Protein AF-A0A545SW77-F1 (afdb_monomer_lite)

pLDDT: mean 82.0, std 20.54, range [29.89, 98.75]

Secondary structure (DSSP, 8-state):
-------EE--HHHHHHHHHHHHHTT--TTT-S---HHHHHHS-SSS-EEEETTTEEEE--HHHHHHHHHHHHHHH-THHHHHHHHHHHHHHHH-TT----HHHHHHHHHHHHHHHGGGS-TT-HHHHHHHHHHHHHHHHHS--B-SSSTT-BTTTT--HHHHHHHHHHHHHHHHHHHIIIII---HHHHHHHHHHHHGGGS-S-GGG----HHHHHHHHHHHS---S-S--------------------------

Radius of gyration: 29.74 Å; chains: 1; bounding box: 86×41×92 Å

Foldseek 3Di:
DDDDDWDKDADPVLVVVLVVVCVVVVHDPVPDPDPDVVSVVSTDQFGIWIQDPPPGTHGDDPVQLVVVLVVLCVVLHCLLVVLLVQVVLLCCVVCVPAPQDSSLLSLLLSVQCVVQSVVDDPVCSLVSNLSSLVCQLVSLLDWAADPRDPPDGSCPPDDPVSSVSSSVLSVLLNVLSCCLAPNDPDLVSNQVSVCVRRPPPRDPPSVVDDHDPVRVVVVVVVVPDPPDPDDDDDDDDDDDDDDDDDDDPDDDDDDD

Organism: NCBI:txid985055

Sequence (256 aa):
MHTDLALYSVPDTDFQRIVKDAQSRGVDFTAELMMEDTAYRMLSHDEMMLAHRNDGWMKSDPRKLEDWFVEAVKQYGEQVRTVSRYLKGWKDFQWPEGRLASIALMAAVVSVFEKASAEIASDRDDLALLRVAEDLPDFLANDIPNPVVEGARLDQGWSPEERSDFVAKARVLAERLKNALTQTSDRVAAFEALQNQFGGRIPDDLTLYVPDAGLETKASELAAPAALTLGMVDKVEAEQSNDLAAVNKQGGGRYG

Structure (mmCIF, N/CA/C/O backbone):
data_AF-A0A545SW77-F1
#
_entry.id   AF-A0A545SW77-F1
#
loop_
_atom_site.group_PDB
_atom_site.id
_atom_site.type_symbol
_atom_site.label_atom_id
_atom_site.label_alt_id
_atom_site.label_comp_id
_atom_site.label_asym_id
_atom_site.label_entity_id
_atom_site.label_seq_id
_atom_site.pdbx_PDB_ins_code
_atom_site.Cartn_x
_atom_site.Cartn_y
_atom_site.Cartn_z
_atom_site.occupancy
_atom_site.B_iso_or_equiv
_atom_site.auth_seq_id
_atom_site.auth_comp_id
_atom_site.auth_asym_id
_atom_site.auth_atom_id
_atom_site.pdbx_PDB_model_num
ATOM 1 N N . MET A 1 1 ? 3.744 21.987 -6.177 1.00 71.00 1 MET A N 1
ATOM 2 C CA . MET A 1 1 ? 3.693 20.963 -7.241 1.00 71.00 1 MET A CA 1
ATOM 3 C C . MET A 1 1 ? 5.119 20.716 -7.692 1.00 71.00 1 MET A C 1
ATOM 5 O O . MET A 1 1 ? 5.794 21.689 -8.001 1.00 71.00 1 MET A O 1
ATOM 9 N N . HIS A 1 2 ? 5.587 19.473 -7.644 1.00 83.50 2 HIS A N 1
ATOM 10 C CA . HIS A 1 2 ? 6.856 19.066 -8.248 1.00 83.50 2 HIS A CA 1
ATOM 11 C C . HIS A 1 2 ? 6.548 18.088 -9.387 1.00 83.50 2 HIS A C 1
ATOM 13 O O . HIS A 1 2 ? 5.472 17.488 -9.408 1.00 83.50 2 HIS A O 1
ATOM 19 N N . THR A 1 3 ? 7.464 17.957 -10.338 1.00 84.88 3 THR A N 1
ATOM 20 C CA . THR A 1 3 ? 7.359 17.003 -11.443 1.00 84.88 3 THR A CA 1
ATOM 21 C C . THR A 1 3 ? 8.684 16.273 -11.537 1.00 84.88 3 THR A C 1
ATOM 23 O O . THR A 1 3 ? 9.707 16.900 -11.811 1.00 84.88 3 THR A O 1
ATOM 26 N N . ASP A 1 4 ? 8.662 14.965 -11.298 1.00 83.44 4 ASP A N 1
ATOM 27 C CA . ASP A 1 4 ? 9.840 14.128 -11.477 1.00 83.44 4 ASP A CA 1
ATOM 28 C C . ASP A 1 4 ? 9.984 13.758 -12.952 1.00 83.44 4 ASP A C 1
ATOM 30 O O . ASP A 1 4 ? 9.092 13.151 -13.545 1.00 83.44 4 ASP A O 1
ATOM 34 N N . LEU A 1 5 ? 11.116 14.131 -13.550 1.00 85.50 5 LEU A N 1
ATOM 35 C CA . LEU A 1 5 ? 11.459 13.759 -14.918 1.00 85.50 5 LEU A CA 1
ATOM 36 C C . LEU A 1 5 ? 12.497 12.634 -14.890 1.00 85.50 5 LEU A C 1
ATOM 38 O O . LEU A 1 5 ? 13.681 12.875 -14.645 1.00 85.50 5 LEU A O 1
ATOM 42 N N . ALA A 1 6 ? 12.041 11.408 -15.137 1.00 87.06 6 ALA A N 1
ATOM 43 C CA . ALA A 1 6 ? 12.912 10.260 -15.351 1.00 87.06 6 ALA A CA 1
ATOM 44 C C . ALA A 1 6 ? 13.324 10.181 -16.829 1.00 87.06 6 ALA A C 1
ATOM 46 O O . ALA A 1 6 ? 12.484 10.308 -17.719 1.00 87.06 6 ALA A O 1
ATOM 47 N N . LEU A 1 7 ? 14.617 9.971 -17.084 1.00 89.94 7 LEU A N 1
ATOM 48 C CA . LEU A 1 7 ? 15.158 9.811 -18.433 1.00 89.94 7 LEU A CA 1
ATOM 49 C C . LEU A 1 7 ? 15.389 8.327 -18.717 1.00 89.94 7 LEU A C 1
ATOM 51 O O . LEU A 1 7 ? 16.132 7.672 -17.986 1.00 89.94 7 LEU A O 1
ATOM 55 N N . TYR A 1 8 ? 14.788 7.834 -19.797 1.00 89.19 8 TYR A N 1
ATOM 56 C CA . TYR A 1 8 ? 14.957 6.465 -20.270 1.00 89.19 8 TYR A CA 1
ATOM 57 C C . TYR A 1 8 ? 15.613 6.441 -21.649 1.00 89.19 8 TYR A C 1
ATOM 59 O O . TYR A 1 8 ? 15.364 7.325 -22.470 1.00 89.19 8 TYR A O 1
ATOM 67 N N . SER A 1 9 ? 16.423 5.418 -21.909 1.00 89.31 9 SER A N 1
ATOM 68 C CA . SER A 1 9 ? 16.826 5.042 -23.262 1.00 89.31 9 SER A CA 1
ATOM 69 C C . SER A 1 9 ? 16.087 3.781 -23.699 1.00 89.31 9 SER A C 1
ATOM 71 O O . SER A 1 9 ? 15.754 2.916 -22.884 1.00 89.31 9 SER A O 1
ATOM 73 N N . VAL A 1 10 ? 15.802 3.721 -24.998 1.00 88.00 10 VAL A N 1
ATOM 74 C CA . VAL A 1 10 ? 15.109 2.620 -25.670 1.00 88.00 10 VAL A CA 1
ATOM 75 C C . VAL A 1 10 ? 15.867 2.270 -26.954 1.00 88.00 10 VAL A C 1
ATOM 77 O O . VAL A 1 10 ? 16.573 3.133 -27.483 1.00 88.00 10 VAL A O 1
ATOM 80 N N . PRO A 1 11 ? 15.739 1.043 -27.481 1.00 87.75 11 PRO A N 1
ATOM 81 C CA . PRO A 1 11 ? 16.371 0.666 -28.741 1.00 87.75 11 PRO A CA 1
ATOM 82 C C . PRO A 1 11 ? 15.908 1.521 -29.926 1.00 87.75 11 PRO A C 1
ATOM 84 O O . PRO A 1 11 ? 14.714 1.780 -30.096 1.00 87.75 11 PRO A O 1
ATOM 87 N N . ASP A 1 12 ? 16.834 1.857 -30.826 1.00 86.19 12 ASP A N 1
ATOM 88 C CA . ASP A 1 12 ? 16.515 2.577 -32.069 1.00 86.19 12 ASP A CA 1
ATOM 89 C C . ASP A 1 12 ? 15.491 1.822 -32.930 1.00 86.19 12 ASP A C 1
ATOM 91 O O . ASP A 1 12 ? 14.649 2.431 -33.591 1.00 86.19 12 ASP A O 1
ATOM 95 N N . THR A 1 13 ? 15.526 0.488 -32.910 1.00 87.62 13 THR A N 1
ATOM 96 C CA . THR A 1 13 ? 14.568 -0.370 -33.623 1.00 87.62 13 THR A CA 1
ATOM 97 C C . THR A 1 13 ? 13.140 -0.181 -33.122 1.00 87.62 13 THR A C 1
ATOM 99 O O . THR A 1 13 ? 12.198 -0.169 -33.919 1.00 87.62 13 THR A O 1
ATOM 102 N N . ASP A 1 14 ? 12.971 0.006 -31.815 1.00 84.00 14 ASP A N 1
ATOM 103 C CA . ASP A 1 14 ? 11.670 0.259 -31.206 1.00 84.00 14 ASP A CA 1
ATOM 104 C C . ASP A 1 14 ? 11.165 1.649 -31.550 1.00 84.00 14 ASP A C 1
ATOM 106 O O . ASP A 1 14 ? 10.015 1.802 -31.966 1.00 84.00 14 ASP A O 1
ATOM 110 N N . PHE A 1 15 ? 12.050 2.642 -31.475 1.00 83.06 15 PHE A N 1
ATOM 111 C CA . PHE A 1 15 ? 11.738 3.999 -31.896 1.00 83.06 15 PHE A CA 1
ATOM 112 C C . PHE A 1 15 ? 11.290 4.045 -33.365 1.00 83.06 15 PHE A C 1
ATOM 114 O O . PHE A 1 15 ? 10.232 4.588 -33.679 1.00 83.06 15 PHE A O 1
ATOM 121 N N . GLN A 1 16 ? 12.028 3.399 -34.273 1.00 84.69 16 GLN A N 1
ATOM 122 C CA . GLN A 1 16 ? 11.669 3.318 -35.694 1.00 84.69 16 GLN A CA 1
ATOM 123 C C . GLN A 1 16 ? 10.323 2.625 -35.929 1.00 84.69 16 GLN A C 1
ATOM 125 O O . GLN A 1 16 ? 9.536 3.064 -36.772 1.00 84.69 16 GLN A O 1
ATOM 130 N N . ARG A 1 17 ? 10.038 1.546 -35.191 1.00 83.81 17 ARG A N 1
ATOM 131 C CA . ARG A 1 17 ? 8.759 0.828 -35.270 1.00 83.81 17 ARG A CA 1
ATOM 132 C C . ARG A 1 17 ? 7.595 1.729 -34.870 1.00 83.81 17 ARG A C 1
ATOM 134 O O . ARG A 1 17 ? 6.588 1.761 -35.573 1.00 83.81 17 ARG A O 1
ATOM 141 N N . ILE A 1 18 ? 7.763 2.478 -33.788 1.00 82.25 18 ILE A N 1
ATOM 142 C CA . ILE A 1 18 ? 6.778 3.435 -33.293 1.00 82.25 18 ILE A CA 1
ATOM 143 C C . ILE A 1 18 ? 6.551 4.574 -34.309 1.00 82.25 18 ILE A C 1
ATOM 145 O O . ILE A 1 18 ? 5.407 4.892 -34.631 1.00 82.25 18 ILE A O 1
ATOM 149 N N . VAL A 1 19 ? 7.621 5.141 -34.883 1.00 80.00 19 VAL A N 1
ATOM 150 C CA . VAL A 1 19 ? 7.538 6.173 -35.940 1.00 80.00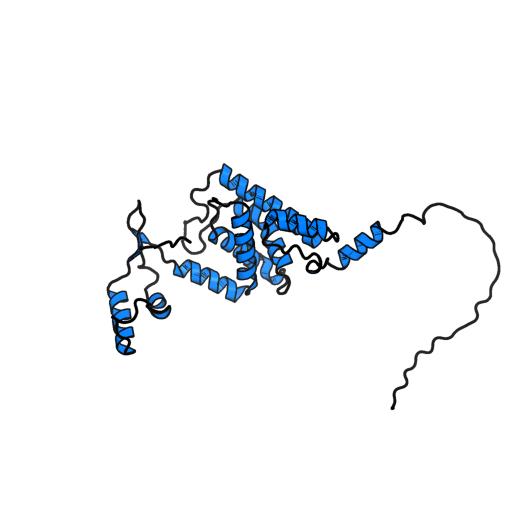 19 VAL A CA 1
ATOM 151 C C . VAL A 1 19 ? 6.753 5.656 -37.152 1.00 80.00 19 VAL A C 1
ATOM 153 O O . VAL A 1 19 ? 5.870 6.343 -37.665 1.00 80.00 19 VAL A O 1
ATOM 156 N N . LYS A 1 20 ? 7.053 4.434 -37.608 1.00 82.50 20 LYS A N 1
ATOM 157 C CA . LYS A 1 20 ? 6.396 3.818 -38.770 1.00 82.50 20 LYS A CA 1
ATOM 158 C C . LYS A 1 20 ? 4.909 3.559 -38.525 1.00 82.50 20 LYS A C 1
ATOM 160 O O . LYS A 1 20 ? 4.097 3.757 -39.428 1.00 82.50 20 LYS A O 1
ATOM 165 N N . ASP A 1 21 ? 4.553 3.117 -37.323 1.00 81.31 21 ASP A N 1
ATOM 166 C CA . ASP A 1 21 ? 3.160 2.911 -36.931 1.00 81.31 21 ASP A CA 1
ATOM 167 C C . ASP A 1 21 ? 2.372 4.231 -36.928 1.00 81.31 21 ASP A C 1
ATOM 169 O O . ASP A 1 21 ? 1.316 4.309 -37.559 1.00 81.31 21 ASP A O 1
ATOM 173 N N . ALA A 1 22 ? 2.931 5.298 -36.345 1.00 76.88 22 ALA A N 1
ATOM 174 C CA . ALA A 1 22 ? 2.324 6.632 -36.366 1.00 76.88 22 ALA A CA 1
ATOM 175 C C . ALA A 1 22 ? 2.098 7.147 -37.801 1.00 76.88 22 ALA A C 1
ATOM 177 O O . ALA A 1 22 ? 1.000 7.598 -38.138 1.00 76.88 22 ALA A O 1
ATOM 178 N N . GLN A 1 23 ? 3.095 6.985 -38.681 1.00 76.81 23 GLN A N 1
ATOM 179 C CA . GLN A 1 23 ? 2.975 7.325 -40.104 1.00 76.81 23 GLN A CA 1
ATOM 180 C C . GLN A 1 23 ? 1.851 6.542 -40.795 1.00 76.81 23 GLN A C 1
ATOM 182 O O . GLN A 1 23 ? 1.101 7.111 -41.587 1.00 76.81 23 GLN A O 1
ATOM 187 N N . SER A 1 24 ? 1.701 5.249 -40.492 1.00 81.31 24 SER A N 1
ATOM 188 C CA . SER A 1 24 ? 0.644 4.415 -41.081 1.00 81.31 24 SER A CA 1
ATOM 189 C C . SER A 1 24 ? -0.766 4.831 -40.651 1.00 81.31 24 SER A C 1
ATOM 191 O O . SER A 1 24 ? -1.712 4.677 -41.421 1.00 81.31 24 SER A O 1
ATOM 193 N N . ARG A 1 25 ? -0.896 5.417 -39.453 1.00 77.50 25 ARG A N 1
ATOM 194 C CA . ARG A 1 25 ? -2.142 5.991 -38.925 1.00 77.50 25 ARG A CA 1
ATOM 195 C C . ARG A 1 25 ? -2.414 7.415 -39.432 1.00 77.50 25 ARG A C 1
ATOM 197 O O . ARG A 1 25 ? -3.446 7.985 -39.095 1.00 77.50 25 ARG A O 1
ATOM 204 N N . GLY A 1 26 ? -1.520 7.982 -40.249 1.00 71.88 26 GLY A N 1
ATOM 205 C CA . GLY A 1 26 ? -1.641 9.347 -40.768 1.00 71.88 26 GLY A CA 1
ATOM 206 C C . GLY A 1 26 ? -1.436 10.434 -39.707 1.00 71.88 26 GLY A C 1
ATOM 207 O O . GLY A 1 26 ? -1.897 11.556 -39.901 1.00 71.88 26 GLY A O 1
ATOM 208 N N . VAL A 1 27 ? -0.770 10.107 -38.593 1.00 67.12 27 VAL A N 1
ATOM 209 C CA . VAL A 1 27 ? -0.457 11.046 -37.507 1.00 67.12 27 VAL A CA 1
ATOM 210 C C . VAL A 1 27 ? 0.847 11.776 -37.842 1.00 67.12 27 VAL A C 1
ATOM 212 O O . VAL A 1 27 ? 1.869 11.138 -38.105 1.00 67.12 27 VAL A O 1
ATOM 215 N N . ASP A 1 28 ? 0.825 13.112 -37.859 1.00 61.00 28 ASP A N 1
ATOM 216 C CA . ASP A 1 28 ? 2.021 13.927 -38.103 1.00 61.00 28 ASP A CA 1
ATOM 217 C C . ASP A 1 28 ? 2.920 13.935 -36.855 1.00 61.00 28 ASP A C 1
ATOM 219 O O . ASP A 1 28 ? 2.529 14.396 -35.783 1.00 61.00 28 ASP A O 1
ATOM 223 N N . PHE A 1 29 ? 4.150 13.438 -37.011 1.00 54.09 29 PHE A N 1
ATOM 224 C CA . PHE A 1 29 ? 5.151 13.288 -35.949 1.00 54.09 29 PHE A CA 1
ATOM 225 C C . PHE A 1 29 ? 5.551 14.622 -35.294 1.00 54.09 29 PHE A C 1
ATOM 227 O O . PHE A 1 29 ? 6.096 14.636 -34.193 1.00 54.09 29 PHE A O 1
ATOM 234 N N . THR A 1 30 ? 5.295 15.750 -35.967 1.00 54.62 30 THR A N 1
ATOM 235 C CA . THR A 1 30 ? 5.587 17.097 -35.452 1.00 54.62 30 THR A CA 1
ATOM 236 C C . THR A 1 30 ? 4.458 17.692 -34.604 1.00 54.62 30 THR A C 1
ATOM 238 O O . THR A 1 30 ? 4.694 18.668 -33.890 1.00 54.62 30 THR A O 1
ATOM 241 N N . ALA A 1 31 ? 3.256 17.106 -34.639 1.00 46.56 31 ALA A N 1
ATOM 242 C CA . ALA A 1 31 ? 2.059 17.679 -34.024 1.00 46.56 31 ALA A CA 1
ATOM 243 C C . ALA A 1 31 ? 1.748 17.173 -32.602 1.00 46.56 31 ALA A C 1
ATOM 245 O O . ALA A 1 31 ? 0.996 17.838 -31.894 1.00 46.56 31 ALA A O 1
ATOM 246 N N . GLU A 1 32 ? 2.334 16.068 -32.132 1.00 46.03 32 GLU A N 1
ATOM 247 C CA . GLU A 1 32 ? 2.015 15.532 -30.802 1.00 46.03 32 GLU A CA 1
ATOM 248 C C . GLU A 1 32 ? 3.266 15.057 -30.062 1.00 46.03 32 GLU A C 1
ATOM 250 O O . GLU A 1 32 ? 3.732 13.930 -30.188 1.00 46.03 32 GLU A O 1
ATOM 255 N N . LEU A 1 33 ? 3.745 15.911 -29.160 1.00 45.19 33 LEU A N 1
ATOM 256 C CA . LEU A 1 33 ? 4.642 15.588 -28.044 1.00 45.19 33 LEU A CA 1
ATOM 257 C C . LEU A 1 33 ? 4.037 14.545 -27.063 1.00 45.19 33 LEU A C 1
ATOM 259 O O . LEU A 1 33 ? 4.536 14.360 -25.956 1.00 45.19 33 LEU A O 1
ATOM 263 N N . MET A 1 34 ? 2.930 13.908 -27.449 1.00 49.72 34 MET A N 1
ATOM 264 C CA . MET A 1 34 ? 2.116 12.976 -26.687 1.00 49.72 34 MET A CA 1
ATOM 265 C C . MET A 1 34 ? 1.953 11.716 -27.524 1.00 49.72 34 MET A C 1
ATOM 267 O O . MET A 1 34 ? 0.910 11.443 -28.107 1.00 49.72 34 MET A O 1
ATOM 271 N N . MET A 1 35 ? 3.023 10.936 -27.594 1.00 52.06 35 MET A N 1
ATOM 272 C CA . MET A 1 35 ? 2.861 9.526 -27.887 1.00 52.06 35 MET A CA 1
ATOM 273 C C . MET A 1 35 ? 1.971 8.919 -26.805 1.00 52.06 35 MET A C 1
ATOM 275 O O . MET A 1 35 ? 2.382 8.741 -25.662 1.00 52.06 35 MET A O 1
ATOM 279 N N . GLU A 1 36 ? 0.722 8.705 -27.207 1.00 63.81 36 GLU A N 1
ATOM 280 C CA . GLU A 1 36 ? -0.356 7.989 -26.538 1.00 63.81 36 GLU A CA 1
ATOM 281 C C . GLU A 1 36 ? 0.163 6.696 -25.881 1.00 63.81 36 GLU A C 1
ATOM 283 O O . GLU A 1 36 ? 1.135 6.102 -26.362 1.00 63.81 36 GLU A O 1
ATOM 288 N N . ASP A 1 37 ? -0.507 6.231 -24.818 1.00 63.03 37 ASP A N 1
ATOM 289 C CA . ASP A 1 37 ? -0.206 4.985 -24.082 1.00 63.03 37 ASP A CA 1
ATOM 290 C C . ASP A 1 37 ? 0.159 3.819 -25.030 1.00 63.03 37 ASP A C 1
ATOM 292 O O . ASP A 1 37 ? 1.060 3.031 -24.764 1.00 63.03 37 ASP A O 1
ATOM 296 N N . THR A 1 38 ? -0.432 3.780 -26.227 1.00 68.12 38 THR A N 1
ATOM 297 C CA . THR A 1 38 ? -0.128 2.824 -27.299 1.00 68.12 38 THR A CA 1
ATOM 298 C C . THR A 1 38 ? 1.352 2.752 -27.688 1.00 68.12 38 THR A C 1
ATOM 300 O O . THR A 1 38 ? 1.905 1.658 -27.748 1.00 68.12 38 THR A O 1
ATOM 303 N N . ALA A 1 39 ? 2.021 3.879 -27.947 1.00 72.19 39 ALA A N 1
ATOM 304 C CA . ALA A 1 39 ? 3.429 3.881 -28.358 1.00 72.19 39 ALA A CA 1
ATOM 305 C C . ALA A 1 39 ? 4.347 3.440 -27.209 1.00 72.19 39 ALA A C 1
ATOM 307 O O . ALA A 1 39 ? 5.290 2.676 -27.415 1.00 72.19 39 ALA A O 1
ATOM 308 N N . TYR A 1 40 ? 4.017 3.844 -25.983 1.00 76.75 40 TYR A N 1
ATOM 309 C CA . TYR A 1 40 ? 4.703 3.395 -24.775 1.00 76.75 40 TYR A CA 1
ATOM 310 C C . TYR A 1 40 ? 4.549 1.880 -24.547 1.00 76.75 40 TYR A C 1
ATOM 312 O O . TYR A 1 40 ? 5.513 1.197 -24.195 1.00 76.75 40 TYR A O 1
ATOM 320 N N . ARG A 1 41 ? 3.374 1.312 -24.843 1.00 79.56 41 ARG A N 1
ATOM 321 C CA . ARG A 1 41 ? 3.117 -0.141 -24.797 1.00 79.56 41 ARG A CA 1
ATOM 322 C C . ARG A 1 41 ? 3.805 -0.923 -25.920 1.00 79.56 41 ARG A C 1
ATOM 324 O O . ARG A 1 41 ? 3.998 -2.127 -25.778 1.00 79.56 41 ARG A O 1
ATOM 331 N N . MET A 1 42 ? 4.209 -0.273 -27.013 1.00 77.00 42 MET A N 1
ATOM 332 C CA . MET A 1 42 ? 4.933 -0.929 -28.110 1.00 77.00 42 MET A CA 1
ATOM 333 C C . MET A 1 42 ? 6.413 -1.189 -27.797 1.00 77.00 42 MET A C 1
ATOM 335 O O . MET A 1 42 ? 6.999 -2.069 -28.431 1.00 77.00 42 MET A O 1
ATOM 339 N N . LEU A 1 43 ? 7.023 -0.466 -26.849 1.00 82.00 43 LEU A N 1
ATOM 340 C CA . LEU A 1 43 ? 8.439 -0.631 -26.482 1.00 82.00 43 LEU A CA 1
ATOM 341 C C . LEU A 1 43 ? 8.719 -2.043 -25.936 1.00 82.00 43 LEU A C 1
ATOM 343 O O . LEU A 1 43 ? 7.895 -2.613 -25.216 1.00 82.00 43 LEU A O 1
ATOM 347 N N . SER A 1 44 ? 9.884 -2.613 -26.238 1.00 80.62 44 SER A N 1
ATOM 348 C CA . SER A 1 44 ? 10.312 -3.901 -25.690 1.00 80.62 44 SER A CA 1
ATOM 349 C C . SER A 1 44 ? 10.510 -3.805 -24.167 1.00 80.62 44 SER A C 1
ATOM 351 O O . SER A 1 44 ? 10.879 -2.760 -23.632 1.00 80.62 44 SER A O 1
ATOM 353 N N . HIS A 1 45 ? 10.190 -4.874 -23.427 1.00 70.94 45 HIS A N 1
ATOM 354 C CA . HIS A 1 45 ? 10.181 -4.856 -21.950 1.00 70.94 45 HIS A CA 1
ATOM 355 C C . HIS A 1 45 ? 11.560 -5.060 -21.306 1.00 70.94 45 HIS A C 1
ATOM 357 O O . HIS A 1 45 ? 11.734 -4.864 -20.102 1.00 70.94 45 HIS A O 1
ATOM 363 N N . ASP A 1 46 ? 12.555 -5.476 -22.089 1.00 73.88 46 ASP A N 1
ATOM 364 C CA . ASP A 1 46 ? 13.852 -5.912 -21.566 1.00 73.88 46 ASP A CA 1
ATOM 365 C C . ASP A 1 46 ? 15.032 -5.039 -21.977 1.00 73.88 46 ASP A C 1
ATOM 367 O O . ASP A 1 46 ? 16.163 -5.327 -21.576 1.00 73.88 46 ASP A O 1
ATOM 371 N N . GLU A 1 47 ? 14.773 -3.956 -22.701 1.00 79.12 47 GLU A N 1
ATOM 372 C CA . GLU A 1 47 ? 15.821 -3.094 -23.253 1.00 79.12 47 GLU A CA 1
ATOM 373 C C . GLU A 1 47 ? 15.690 -1.633 -22.805 1.00 79.12 47 GLU A C 1
ATOM 375 O O . GLU A 1 47 ? 16.477 -0.789 -23.225 1.00 79.12 47 GLU A O 1
ATOM 380 N N . MET A 1 48 ? 14.733 -1.331 -21.919 1.00 86.62 48 MET A N 1
ATOM 381 C CA . MET A 1 48 ? 14.620 -0.002 -21.326 1.00 86.62 48 MET A CA 1
ATOM 382 C C . MET A 1 48 ? 15.635 0.200 -20.202 1.00 86.62 48 MET A C 1
ATOM 384 O O . MET A 1 48 ? 15.747 -0.607 -19.269 1.00 86.62 48 MET A O 1
ATOM 388 N N . MET A 1 49 ? 16.355 1.316 -20.285 1.00 88.94 49 MET A N 1
ATOM 389 C CA . MET A 1 49 ? 17.375 1.693 -19.314 1.00 88.94 49 MET A CA 1
ATOM 390 C C . MET A 1 49 ? 17.041 3.053 -18.710 1.00 88.94 49 MET A C 1
ATOM 392 O O . MET A 1 49 ? 16.853 4.027 -19.430 1.00 88.94 49 MET A O 1
ATOM 396 N N . LEU A 1 50 ? 17.009 3.132 -17.386 1.00 91.25 50 LEU A N 1
ATOM 397 C CA . LEU A 1 50 ? 16.851 4.353 -16.607 1.00 91.25 50 LEU A CA 1
ATOM 398 C C . LEU A 1 50 ? 18.210 5.022 -16.386 1.00 91.25 50 LEU A C 1
ATOM 400 O O . LEU A 1 50 ? 19.162 4.379 -15.939 1.00 91.25 50 LEU A O 1
ATOM 404 N N . ALA A 1 51 ? 18.286 6.327 -16.629 1.00 92.12 51 ALA A N 1
ATOM 405 C CA . ALA A 1 51 ? 19.437 7.129 -16.243 1.00 92.12 51 ALA A CA 1
ATOM 406 C C . ALA A 1 51 ? 19.438 7.365 -14.723 1.00 92.12 51 ALA A C 1
ATOM 408 O O . ALA A 1 51 ? 18.577 8.055 -14.172 1.00 92.12 51 ALA A O 1
ATOM 409 N N . HIS A 1 52 ? 20.438 6.818 -14.046 1.00 90.44 52 HIS A N 1
ATOM 410 C CA . HIS A 1 52 ? 20.748 7.058 -12.648 1.00 90.44 52 HIS A CA 1
ATOM 411 C C . HIS A 1 52 ? 21.776 8.186 -12.514 1.00 90.44 52 HIS A C 1
ATOM 413 O O . HIS A 1 52 ? 22.777 8.233 -13.228 1.00 90.44 52 HIS A O 1
ATOM 419 N N . ARG A 1 53 ? 21.557 9.099 -11.560 1.00 86.38 53 ARG A N 1
ATOM 420 C CA . ARG A 1 53 ? 22.411 10.291 -11.390 1.00 86.38 53 ARG A CA 1
ATOM 421 C C . ARG A 1 53 ? 23.860 9.950 -11.034 1.00 86.38 53 ARG A C 1
ATOM 423 O O . ARG A 1 53 ? 24.752 10.703 -11.405 1.00 86.38 53 ARG A O 1
ATOM 430 N N . ASN A 1 54 ? 24.069 8.835 -10.335 1.00 88.31 54 ASN A N 1
ATOM 431 C CA . ASN A 1 54 ? 25.380 8.432 -9.824 1.00 88.31 54 ASN A CA 1
ATOM 432 C C . ASN A 1 54 ? 25.926 7.166 -10.500 1.00 88.31 54 ASN A C 1
ATOM 434 O O . ASN A 1 54 ? 27.137 7.027 -10.630 1.00 88.31 54 ASN A O 1
ATOM 438 N N . ASP A 1 55 ? 25.044 6.271 -10.958 1.00 85.88 55 ASP A N 1
ATOM 439 C CA . ASP A 1 55 ? 25.414 4.909 -11.385 1.00 85.88 55 ASP A CA 1
ATOM 440 C C . ASP A 1 55 ? 25.284 4.695 -12.903 1.00 85.88 55 ASP A C 1
ATOM 442 O O . ASP A 1 55 ? 25.374 3.574 -13.397 1.00 85.88 55 ASP A O 1
ATOM 446 N N . GLY A 1 56 ? 25.079 5.770 -13.670 1.00 90.38 56 GLY A N 1
ATOM 447 C CA . GLY A 1 56 ? 24.953 5.690 -15.123 1.00 90.38 56 GLY A CA 1
ATOM 448 C C . GLY A 1 56 ? 23.617 5.085 -15.548 1.00 90.38 56 GLY A C 1
ATOM 449 O O . GLY A 1 56 ? 22.572 5.550 -15.117 1.00 90.38 56 GLY A O 1
ATOM 450 N N . TRP A 1 57 ? 23.620 4.085 -16.427 1.00 90.81 57 TRP A N 1
ATOM 451 C CA . TRP A 1 57 ? 22.390 3.486 -16.956 1.00 90.81 57 TRP A CA 1
ATOM 452 C C . TRP A 1 57 ? 22.050 2.185 -16.233 1.00 90.81 57 TRP A C 1
ATOM 454 O O . TRP A 1 57 ? 22.858 1.260 -16.195 1.00 90.81 57 TRP A O 1
ATOM 464 N N . MET A 1 58 ? 20.829 2.090 -15.713 1.00 88.44 58 MET A N 1
ATOM 465 C CA . MET A 1 58 ? 20.320 0.919 -15.002 1.00 88.44 58 MET A CA 1
ATOM 466 C C . MET A 1 58 ? 19.146 0.309 -15.754 1.00 88.44 58 MET A C 1
ATOM 468 O O . MET A 1 58 ? 18.237 1.024 -16.163 1.00 88.44 58 MET A O 1
ATOM 472 N N . LYS A 1 59 ? 19.114 -1.017 -15.895 1.00 88.19 59 LYS A N 1
ATOM 473 C CA . LYS A 1 59 ? 17.956 -1.694 -16.485 1.00 88.19 59 LYS A CA 1
ATOM 474 C C . LYS A 1 59 ? 16.743 -1.507 -15.574 1.00 88.19 59 LYS A C 1
ATOM 476 O O . LYS A 1 59 ? 16.770 -1.930 -14.421 1.00 88.19 59 LYS A O 1
ATOM 481 N N . SER A 1 60 ? 15.700 -0.857 -16.080 1.00 86.56 60 SER A N 1
ATOM 482 C CA . SER A 1 60 ? 14.484 -0.578 -15.317 1.00 86.56 60 SER A CA 1
ATOM 483 C C . SER A 1 60 ? 13.329 -0.323 -16.272 1.00 86.56 60 SER A C 1
ATOM 485 O O . SER A 1 60 ? 13.376 0.608 -17.075 1.00 86.56 60 SER A O 1
ATOM 487 N N . ASP A 1 61 ? 12.296 -1.157 -16.169 1.00 88.12 61 ASP A N 1
ATOM 488 C CA . ASP A 1 61 ? 11.048 -0.981 -16.899 1.00 88.12 61 ASP A CA 1
ATOM 489 C C . ASP A 1 61 ? 9.925 -0.624 -15.910 1.00 88.12 61 ASP A C 1
ATOM 491 O O . ASP A 1 61 ? 9.443 -1.512 -15.197 1.00 88.12 61 ASP A O 1
ATOM 495 N N . PRO A 1 62 ? 9.498 0.651 -15.839 1.00 86.50 62 PRO A N 1
ATOM 496 C CA . PRO A 1 62 ? 8.422 1.073 -14.943 1.00 86.50 62 PRO A CA 1
ATOM 497 C C . PRO A 1 62 ? 7.079 0.387 -15.235 1.00 86.50 62 PRO A C 1
ATOM 499 O O . PRO A 1 62 ? 6.278 0.232 -14.310 1.00 86.50 62 PRO A O 1
ATOM 502 N N . ARG A 1 63 ? 6.846 -0.091 -16.467 1.00 88.31 63 ARG A N 1
ATOM 503 C CA . ARG A 1 63 ? 5.609 -0.797 -16.846 1.00 88.31 63 ARG A CA 1
ATOM 504 C C . ARG A 1 63 ? 5.468 -2.114 -16.117 1.00 88.31 63 ARG A C 1
ATOM 506 O O . ARG A 1 63 ? 4.358 -2.498 -15.801 1.00 88.31 63 ARG A O 1
ATOM 513 N N . LYS A 1 64 ? 6.573 -2.780 -15.769 1.00 91.00 64 LYS A N 1
ATOM 514 C CA . LYS A 1 64 ? 6.508 -4.059 -15.048 1.00 91.00 64 LYS A CA 1
ATOM 515 C C . LYS A 1 64 ? 5.799 -3.899 -13.700 1.00 91.00 64 LYS A C 1
ATOM 517 O O . LYS A 1 64 ? 4.925 -4.696 -13.377 1.00 91.00 64 LYS A O 1
ATOM 522 N N . LEU A 1 65 ? 6.135 -2.855 -12.933 1.00 92.38 65 LEU A N 1
ATOM 523 C CA . LEU A 1 65 ? 5.458 -2.554 -11.663 1.00 92.38 65 LEU A CA 1
ATOM 524 C C . LEU A 1 65 ? 4.011 -2.098 -11.876 1.00 92.38 65 LEU A C 1
ATOM 526 O O . LEU A 1 65 ? 3.143 -2.435 -11.073 1.00 92.38 65 LEU A O 1
ATOM 530 N N . GLU A 1 66 ? 3.756 -1.331 -12.935 1.00 92.19 66 GLU A N 1
ATOM 531 C CA . GLU A 1 66 ? 2.404 -0.914 -13.301 1.00 92.19 66 GLU A CA 1
ATOM 532 C C . GLU A 1 66 ? 1.517 -2.124 -13.617 1.00 92.19 66 GLU A C 1
ATOM 534 O O . GLU A 1 66 ? 0.465 -2.286 -13.000 1.00 92.19 66 GLU A O 1
ATOM 539 N N . ASP A 1 67 ? 1.976 -3.004 -14.505 1.00 93.81 67 ASP A N 1
ATOM 540 C CA . ASP A 1 67 ? 1.281 -4.213 -14.933 1.00 93.81 67 ASP A CA 1
ATOM 541 C C . ASP A 1 67 ? 1.059 -5.157 -13.753 1.00 93.81 67 ASP A C 1
ATOM 543 O O . ASP A 1 67 ? -0.059 -5.620 -13.551 1.00 93.81 67 ASP A O 1
ATOM 547 N N . TRP A 1 68 ? 2.072 -5.369 -12.904 1.00 97.12 68 TRP A N 1
ATOM 548 C CA . TRP A 1 68 ? 1.921 -6.149 -11.671 1.00 97.12 68 TRP A CA 1
ATOM 549 C C . TRP A 1 68 ? 0.776 -5.629 -10.793 1.00 97.12 68 TRP A C 1
ATOM 551 O O . TRP A 1 68 ? -0.056 -6.409 -10.325 1.00 97.12 68 TRP A O 1
ATOM 561 N N . PHE A 1 69 ? 0.695 -4.312 -10.584 1.00 97.81 69 PHE A N 1
ATOM 562 C CA . PHE A 1 69 ? -0.355 -3.744 -9.745 1.00 97.81 69 PHE A CA 1
ATOM 563 C C . PHE A 1 69 ? -1.724 -3.768 -10.435 1.00 97.81 69 PHE A C 1
ATOM 565 O O . PHE A 1 69 ? -2.735 -4.040 -9.788 1.00 97.81 69 PHE A O 1
ATOM 572 N N . VAL A 1 70 ? -1.777 -3.510 -11.745 1.00 97.00 70 VAL A N 1
ATOM 573 C CA . VAL A 1 70 ? -3.009 -3.593 -12.541 1.00 97.00 70 VAL A CA 1
ATOM 574 C C . VAL A 1 70 ? -3.561 -5.018 -12.543 1.00 97.00 70 VAL A C 1
ATOM 576 O O . VAL A 1 70 ? -4.763 -5.191 -12.350 1.00 97.00 70 VAL A O 1
ATOM 579 N N . GLU A 1 71 ? -2.714 -6.033 -12.702 1.00 97.88 71 GLU A N 1
ATOM 580 C CA . GLU A 1 71 ? -3.127 -7.435 -12.617 1.00 97.88 71 GLU A CA 1
ATOM 581 C C . GLU A 1 71 ? -3.605 -7.799 -11.208 1.00 97.88 71 GLU A C 1
ATOM 583 O O . GLU A 1 71 ? -4.649 -8.433 -11.074 1.00 97.88 71 GLU A O 1
ATOM 588 N N . ALA A 1 72 ? -2.946 -7.313 -10.151 1.00 97.81 72 ALA A N 1
ATOM 589 C CA . ALA A 1 72 ? -3.435 -7.505 -8.784 1.00 97.81 72 ALA A CA 1
ATOM 590 C C . ALA A 1 72 ? -4.834 -6.891 -8.576 1.00 97.81 72 ALA A C 1
ATOM 592 O O . ALA A 1 72 ? -5.699 -7.513 -7.960 1.00 97.81 72 ALA A O 1
ATOM 593 N N . VAL A 1 73 ? -5.100 -5.703 -9.129 1.00 97.62 73 VAL A N 1
ATOM 594 C CA . VAL A 1 73 ? -6.437 -5.082 -9.084 1.00 97.62 73 VAL A CA 1
ATOM 595 C C . VAL A 1 73 ? -7.457 -5.892 -9.890 1.00 97.62 73 VAL A C 1
ATOM 597 O O . VAL A 1 73 ? -8.579 -6.084 -9.425 1.00 97.62 73 VAL A O 1
ATOM 600 N N . LYS A 1 74 ? -7.095 -6.405 -11.072 1.00 97.38 74 LYS A N 1
ATOM 601 C CA . LYS A 1 74 ? -7.984 -7.278 -11.862 1.00 97.38 74 LYS A CA 1
ATOM 602 C C . LYS A 1 74 ? -8.313 -8.573 -11.123 1.00 97.38 74 LYS A C 1
ATOM 604 O O . LYS A 1 74 ? -9.444 -9.044 -11.204 1.00 97.38 74 LYS A O 1
ATOM 609 N N . GLN A 1 75 ? -7.336 -9.139 -10.420 1.00 96.94 75 GLN A N 1
ATOM 610 C CA . GLN A 1 75 ? -7.469 -10.414 -9.726 1.00 96.94 75 GLN A CA 1
ATOM 611 C C . GLN A 1 75 ? -8.253 -10.293 -8.414 1.00 96.94 75 GLN A C 1
ATOM 613 O O . GLN A 1 75 ? -9.099 -11.139 -8.135 1.00 96.94 75 GLN A O 1
ATOM 618 N N . TYR A 1 76 ? -7.980 -9.260 -7.614 1.00 96.06 76 TYR A N 1
ATOM 619 C CA . TYR A 1 76 ? -8.508 -9.132 -6.250 1.00 96.06 76 TYR A CA 1
ATOM 620 C C . TYR A 1 76 ? -9.567 -8.029 -6.088 1.00 96.06 76 TYR A C 1
ATOM 622 O O . TYR A 1 76 ? -10.173 -7.910 -5.026 1.00 96.06 76 TYR A O 1
ATOM 630 N N . GLY A 1 77 ? -9.816 -7.236 -7.132 1.00 95.69 77 GLY A N 1
ATOM 631 C CA . GLY A 1 77 ? -10.828 -6.181 -7.160 1.00 95.69 77 GLY A CA 1
ATOM 632 C C . GLY A 1 77 ? -10.297 -4.773 -6.864 1.00 95.69 77 GLY A C 1
ATOM 633 O O . GLY A 1 77 ? -9.173 -4.560 -6.404 1.00 95.69 77 GLY A O 1
ATOM 634 N N . GLU A 1 78 ? -11.151 -3.773 -7.111 1.00 96.25 78 GLU A N 1
ATOM 635 C CA . GLU A 1 78 ? -10.823 -2.341 -6.960 1.00 96.25 78 GLU A CA 1
ATOM 636 C C . GLU A 1 78 ? -10.477 -1.932 -5.521 1.00 96.25 78 GLU A C 1
ATOM 638 O O . GLU A 1 78 ? -9.785 -0.934 -5.309 1.00 96.25 78 GLU A O 1
ATOM 643 N N . GLN A 1 79 ? -10.871 -2.729 -4.526 1.00 96.88 79 GLN A N 1
ATOM 644 C CA . GLN A 1 79 ? -10.540 -2.478 -3.127 1.00 96.88 79 GLN A CA 1
ATOM 645 C C . GLN A 1 79 ? -9.021 -2.435 -2.881 1.00 96.88 79 GLN A C 1
ATOM 647 O O . GLN A 1 79 ? -8.560 -1.635 -2.067 1.00 96.88 79 GLN A O 1
ATOM 652 N N . VAL A 1 80 ? -8.216 -3.172 -3.660 1.00 98.06 80 VAL A N 1
ATOM 653 C CA . VAL A 1 80 ? -6.743 -3.066 -3.636 1.00 98.06 80 VAL A CA 1
ATOM 654 C C . VAL A 1 80 ? -6.286 -1.631 -3.912 1.00 98.06 80 VAL A C 1
ATOM 656 O O . VAL A 1 80 ? -5.411 -1.099 -3.218 1.00 98.06 80 VAL A O 1
ATOM 659 N N . ARG A 1 81 ? -6.894 -0.961 -4.900 1.00 97.94 81 ARG A N 1
ATOM 660 C CA . ARG A 1 81 ? -6.588 0.435 -5.235 1.00 97.94 81 ARG A CA 1
ATOM 661 C C . ARG A 1 81 ? -7.081 1.372 -4.136 1.00 97.94 81 ARG A C 1
ATOM 663 O O . ARG A 1 81 ? -6.338 2.274 -3.744 1.00 97.94 81 ARG A O 1
ATOM 670 N N . THR A 1 82 ? -8.291 1.162 -3.625 1.00 97.81 82 THR A N 1
ATOM 671 C CA . THR A 1 82 ? -8.878 1.995 -2.565 1.00 97.81 82 THR A CA 1
ATOM 672 C C . THR A 1 82 ? -8.057 1.947 -1.275 1.00 97.81 82 THR A C 1
ATOM 674 O O . THR A 1 82 ? -7.597 2.991 -0.806 1.00 97.81 82 THR A O 1
ATOM 677 N N . VAL A 1 83 ? -7.749 0.754 -0.764 1.00 98.25 83 VAL A N 1
ATOM 678 C CA . VAL A 1 83 ? -6.939 0.579 0.452 1.00 98.25 83 VAL A CA 1
ATOM 679 C C . VAL A 1 83 ? -5.520 1.121 0.257 1.00 98.25 83 VAL A C 1
ATOM 681 O O . VAL A 1 83 ? -4.995 1.809 1.135 1.00 98.25 83 VAL A O 1
ATOM 684 N N . SER A 1 84 ? -4.918 0.927 -0.925 1.00 98.50 84 SER A N 1
ATOM 685 C CA . SER A 1 84 ? -3.618 1.536 -1.250 1.00 98.50 84 SER A CA 1
ATOM 686 C C . SER A 1 84 ? -3.650 3.066 -1.151 1.00 98.50 84 SER A C 1
ATOM 688 O O . SER A 1 84 ? -2.695 3.678 -0.669 1.00 98.50 84 SER A O 1
ATOM 690 N N . ARG A 1 85 ? -4.745 3.718 -1.573 1.00 98.19 85 ARG A N 1
ATOM 691 C CA . ARG A 1 85 ? -4.910 5.180 -1.449 1.00 98.19 85 ARG A CA 1
ATOM 692 C C . ARG A 1 85 ? -5.035 5.607 0.008 1.00 98.19 85 ARG A C 1
ATOM 694 O O . ARG A 1 85 ? -4.422 6.607 0.381 1.00 98.19 85 ARG A O 1
ATOM 701 N N . TYR A 1 86 ? -5.758 4.849 0.830 1.00 97.81 86 TYR A N 1
ATOM 702 C CA . TYR A 1 86 ? -5.865 5.126 2.263 1.00 97.81 86 TYR A CA 1
ATOM 703 C C . TYR A 1 86 ? -4.510 5.027 2.960 1.00 97.81 86 TYR A C 1
ATOM 705 O O . TYR A 1 86 ? -4.114 5.974 3.637 1.00 97.81 86 TYR A O 1
ATOM 713 N N . LEU A 1 87 ? -3.741 3.962 2.719 1.00 98.31 87 LEU A N 1
ATOM 714 C CA . LEU A 1 87 ? -2.404 3.821 3.305 1.00 98.31 87 LEU A CA 1
ATOM 715 C C . LEU A 1 87 ? -1.430 4.903 2.828 1.00 98.31 87 LEU A C 1
ATOM 717 O O . LEU A 1 87 ? -0.616 5.382 3.615 1.00 98.31 87 LEU A O 1
ATOM 721 N N . LYS A 1 88 ? -1.528 5.353 1.572 1.00 96.94 88 LYS A N 1
ATOM 722 C CA . LYS A 1 88 ? -0.761 6.518 1.099 1.00 96.94 88 LYS A CA 1
ATOM 723 C C . LYS A 1 88 ? -1.165 7.793 1.844 1.00 96.94 88 LYS A C 1
ATOM 725 O O . LYS A 1 88 ? -0.290 8.543 2.257 1.00 96.94 88 LYS A O 1
ATOM 730 N N . GLY A 1 89 ? -2.462 8.007 2.070 1.00 96.56 89 GLY A N 1
ATOM 731 C CA . GLY A 1 89 ? -2.968 9.134 2.858 1.00 96.56 89 GLY A CA 1
ATOM 732 C C . GLY A 1 89 ? -2.493 9.107 4.315 1.00 96.56 89 GLY A C 1
ATOM 733 O O . GLY A 1 89 ? -2.080 10.143 4.834 1.00 96.56 89 GLY A O 1
ATOM 734 N N . TRP A 1 90 ? -2.491 7.926 4.942 1.00 97.75 90 TRP A N 1
ATOM 735 C CA . TRP A 1 90 ? -1.894 7.701 6.261 1.00 97.75 90 TRP A CA 1
ATOM 736 C C . TRP A 1 90 ? -0.404 8.041 6.256 1.00 97.75 90 TRP A C 1
ATOM 738 O O . TRP A 1 90 ? 0.041 8.863 7.053 1.00 97.75 90 TRP A O 1
ATOM 748 N N . LYS A 1 91 ? 0.357 7.490 5.306 1.00 97.38 91 LYS A N 1
ATOM 749 C CA . LYS A 1 91 ? 1.789 7.767 5.159 1.00 97.38 91 LYS A CA 1
ATOM 750 C C . LYS A 1 91 ? 2.071 9.262 5.028 1.00 97.38 91 LYS A C 1
ATOM 752 O O . LYS A 1 91 ? 2.944 9.776 5.716 1.00 97.38 91 LYS A O 1
ATOM 757 N N . ASP A 1 92 ? 1.343 9.954 4.156 1.00 95.88 92 ASP A N 1
ATOM 758 C CA . ASP A 1 92 ? 1.526 11.389 3.915 1.00 95.88 92 ASP A CA 1
ATOM 759 C C . ASP A 1 92 ? 1.211 12.234 5.158 1.00 95.88 92 ASP A C 1
ATOM 761 O O . ASP A 1 92 ? 1.741 13.332 5.305 1.00 95.88 92 ASP A O 1
ATOM 765 N N . PHE A 1 93 ? 0.340 11.749 6.048 1.00 96.69 93 PHE A N 1
ATOM 766 C CA . PHE A 1 93 ? 0.055 12.407 7.321 1.00 96.69 93 PHE A CA 1
ATOM 767 C C . PHE A 1 93 ? 1.116 12.107 8.388 1.00 96.69 93 PHE A C 1
ATOM 769 O O . PHE A 1 93 ? 1.557 13.016 9.086 1.00 96.69 93 PHE A O 1
ATOM 776 N N . GLN A 1 94 ? 1.544 10.848 8.506 1.00 96.31 94 GLN A N 1
ATOM 777 C CA . GLN A 1 94 ? 2.517 10.425 9.516 1.00 96.31 94 GLN A CA 1
ATOM 778 C C . GLN A 1 94 ? 3.932 10.932 9.229 1.00 96.31 94 GLN A C 1
ATOM 780 O O . GLN A 1 94 ? 4.673 11.226 10.169 1.00 96.31 94 GLN A O 1
ATOM 785 N N . TRP A 1 95 ? 4.296 11.038 7.948 1.00 95.88 95 TRP A N 1
ATOM 786 C CA . TRP A 1 95 ? 5.621 11.460 7.510 1.00 95.88 95 TRP A CA 1
ATOM 787 C C . TRP A 1 95 ? 5.541 12.443 6.339 1.00 95.88 95 TRP A C 1
ATOM 789 O O . TRP A 1 95 ? 5.591 12.028 5.176 1.00 95.88 95 TRP A O 1
ATOM 799 N N . PRO A 1 96 ? 5.498 13.756 6.623 1.00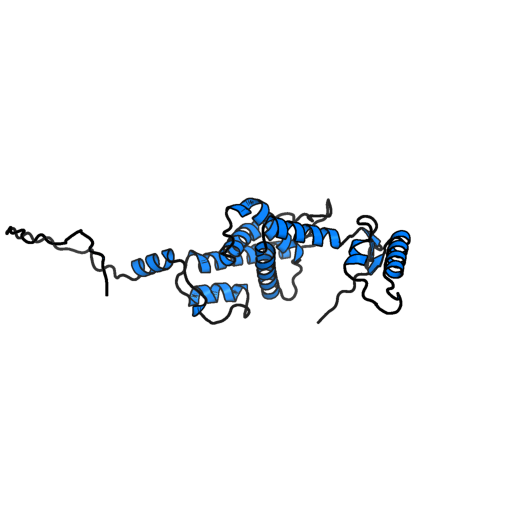 88.62 96 PRO A N 1
ATOM 800 C CA . PRO A 1 96 ? 5.613 14.782 5.589 1.00 88.62 96 PRO A CA 1
ATOM 801 C C . PRO A 1 96 ? 6.902 14.653 4.759 1.00 88.62 96 PRO A C 1
ATOM 803 O O . PRO A 1 96 ? 6.888 14.898 3.557 1.00 88.62 96 PRO A O 1
ATOM 806 N N . GLU A 1 97 ? 7.995 14.208 5.389 1.00 86.12 97 GLU A N 1
ATOM 807 C CA . GLU A 1 97 ? 9.312 14.000 4.769 1.00 86.12 97 GLU A CA 1
ATOM 808 C C . GLU A 1 97 ? 9.852 12.583 5.063 1.00 86.12 97 GLU A C 1
ATOM 810 O O . GLU A 1 97 ? 10.950 12.404 5.582 1.00 86.12 97 GLU A O 1
ATOM 815 N N . GLY A 1 98 ? 9.049 11.547 4.784 1.00 86.06 98 GLY A N 1
ATOM 816 C CA . GLY A 1 98 ? 9.415 10.141 5.027 1.00 86.06 98 GLY A CA 1
ATOM 817 C C . GLY A 1 98 ? 9.940 9.388 3.802 1.00 86.06 98 GLY A C 1
ATOM 818 O O . GLY A 1 98 ? 9.499 9.624 2.677 1.00 86.06 98 GLY A O 1
ATOM 819 N N . ARG A 1 99 ? 10.821 8.401 4.031 1.00 91.06 99 ARG A N 1
ATOM 820 C CA . ARG A 1 99 ? 11.363 7.503 2.985 1.00 91.06 99 ARG A CA 1
ATOM 821 C C . ARG A 1 99 ? 10.509 6.270 2.688 1.00 91.06 99 ARG A C 1
ATOM 823 O O . ARG A 1 99 ? 10.836 5.516 1.772 1.00 91.06 99 ARG A O 1
ATOM 830 N N . LEU A 1 100 ? 9.427 6.047 3.436 1.00 95.25 100 LEU A N 1
ATOM 831 C CA . LEU A 1 100 ? 8.508 4.943 3.172 1.00 95.25 100 LEU A CA 1
ATOM 832 C C . LEU A 1 100 ? 7.928 5.093 1.757 1.00 95.25 100 LEU A C 1
ATOM 834 O O . LEU A 1 100 ? 7.192 6.031 1.459 1.00 95.25 100 LEU A O 1
ATOM 838 N N . ALA A 1 101 ? 8.284 4.191 0.847 1.00 94.06 101 ALA A N 1
ATOM 839 C CA . ALA A 1 101 ? 7.844 4.292 -0.536 1.00 94.06 101 ALA A CA 1
ATOM 840 C C . ALA A 1 101 ? 6.376 3.859 -0.676 1.00 94.06 101 ALA A C 1
ATOM 842 O O . ALA A 1 101 ? 5.946 2.870 -0.083 1.00 94.06 101 ALA A O 1
ATOM 843 N N . SER A 1 102 ? 5.604 4.547 -1.529 1.00 96.38 102 SER A N 1
ATOM 844 C CA . SER A 1 102 ? 4.208 4.154 -1.804 1.00 96.38 102 SER A CA 1
ATOM 845 C C . SER A 1 102 ? 4.100 2.720 -2.332 1.00 96.38 102 SER A C 1
ATOM 847 O O . SER A 1 102 ? 3.153 2.017 -1.996 1.00 96.38 102 SER A O 1
ATOM 849 N N . ILE A 1 103 ? 5.077 2.282 -3.131 1.00 96.88 103 ILE A N 1
ATOM 850 C CA . ILE A 1 103 ? 5.101 0.933 -3.702 1.00 96.88 103 ILE A CA 1
ATOM 851 C C . ILE A 1 103 ? 5.271 -0.156 -2.631 1.00 96.88 103 ILE A C 1
ATOM 853 O O . ILE A 1 103 ? 4.715 -1.236 -2.785 1.00 96.88 103 ILE A O 1
ATOM 857 N N . ALA A 1 104 ? 5.951 0.132 -1.513 1.00 97.94 104 ALA A N 1
ATOM 858 C CA . ALA A 1 104 ? 6.062 -0.810 -0.397 1.00 97.94 104 ALA A CA 1
ATOM 859 C C . ALA A 1 104 ? 4.701 -1.027 0.289 1.00 97.94 104 ALA A C 1
ATOM 861 O O . ALA A 1 104 ? 4.344 -2.157 0.608 1.00 97.94 104 ALA A O 1
ATOM 862 N N . LEU A 1 105 ? 3.904 0.038 0.442 1.00 98.56 105 LEU A N 1
ATOM 863 C CA . LEU A 1 105 ? 2.534 -0.059 0.961 1.00 98.56 105 LEU A CA 1
ATOM 864 C C . LEU A 1 105 ? 1.614 -0.810 -0.004 1.00 98.56 105 LEU A C 1
ATOM 866 O O . LEU A 1 105 ? 0.823 -1.639 0.426 1.00 98.56 105 LEU A O 1
ATOM 870 N N . MET A 1 106 ? 1.742 -0.560 -1.308 1.00 98.56 106 MET A N 1
ATOM 871 C CA . MET A 1 106 ? 0.994 -1.299 -2.330 1.00 98.56 106 MET A CA 1
ATOM 872 C C . MET A 1 106 ? 1.348 -2.792 -2.310 1.00 98.56 106 MET A C 1
ATOM 874 O O . MET A 1 106 ? 0.451 -3.625 -2.376 1.00 98.56 106 MET A O 1
ATOM 878 N N . ALA A 1 107 ? 2.630 -3.141 -2.156 1.00 98.44 107 ALA A N 1
ATOM 879 C CA . ALA A 1 107 ? 3.070 -4.529 -2.007 1.00 98.44 107 ALA A CA 1
ATOM 880 C C . ALA A 1 107 ? 2.494 -5.191 -0.745 1.00 98.44 107 ALA A C 1
ATOM 882 O O . ALA A 1 107 ? 2.068 -6.342 -0.812 1.00 98.44 107 ALA A O 1
ATOM 883 N N . ALA A 1 108 ? 2.406 -4.458 0.371 1.00 98.44 108 ALA A N 1
ATOM 884 C CA . ALA A 1 108 ? 1.757 -4.948 1.586 1.00 98.44 108 ALA A CA 1
ATOM 885 C C . ALA A 1 108 ? 0.270 -5.261 1.349 1.00 98.44 108 ALA A C 1
ATOM 887 O O . ALA A 1 108 ? -0.186 -6.350 1.689 1.00 98.44 108 ALA A O 1
ATOM 888 N N . VAL A 1 109 ? -0.467 -4.346 0.703 1.00 98.62 109 VAL A N 1
ATOM 889 C CA . VAL A 1 109 ? -1.882 -4.554 0.348 1.00 98.62 109 VAL A CA 1
ATOM 890 C C . VAL A 1 109 ? -2.031 -5.801 -0.519 1.00 98.62 109 VAL A C 1
ATOM 892 O O . VAL A 1 109 ? -2.779 -6.705 -0.158 1.00 98.62 109 VAL A O 1
ATOM 895 N N . VAL A 1 110 ? -1.289 -5.891 -1.627 1.00 98.50 110 VAL A N 1
ATOM 896 C CA . VAL A 1 110 ? -1.376 -7.041 -2.541 1.00 98.50 110 VAL A CA 1
ATOM 897 C C . VAL A 1 110 ? -1.045 -8.350 -1.819 1.00 98.50 110 VAL A C 1
ATOM 899 O O . VAL A 1 110 ? -1.775 -9.321 -1.989 1.00 98.50 110 VAL A O 1
ATOM 902 N N . SER A 1 111 ? -0.028 -8.370 -0.949 1.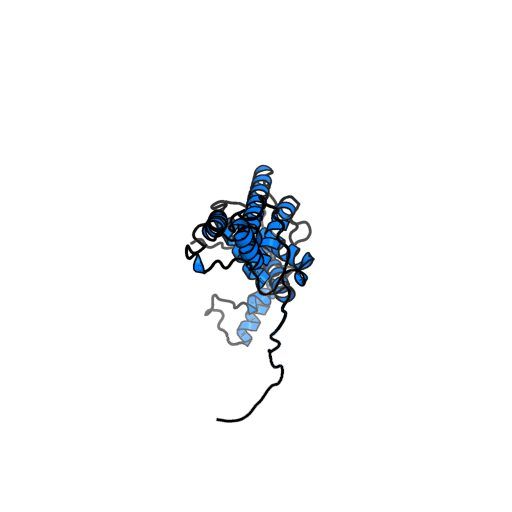00 98.00 111 SER A N 1
ATOM 903 C CA . SER A 1 111 ? 0.333 -9.567 -0.175 1.00 98.00 111 SER A CA 1
ATOM 904 C C . SER A 1 111 ? -0.794 -10.048 0.744 1.00 98.00 111 SER A C 1
ATOM 906 O O . SER A 1 111 ? -0.977 -11.253 0.916 1.00 98.00 111 SER A O 1
ATOM 908 N N . VAL A 1 112 ? -1.558 -9.132 1.342 1.00 97.81 112 VAL A N 1
ATOM 909 C CA . VAL A 1 112 ? -2.689 -9.487 2.212 1.00 97.81 112 VAL A CA 1
ATOM 910 C C . VAL A 1 112 ? -3.868 -10.011 1.392 1.00 97.81 112 VAL A C 1
ATOM 912 O O . VAL A 1 112 ? -4.443 -11.037 1.750 1.00 97.81 112 VAL A O 1
ATOM 915 N N . PHE A 1 113 ? -4.196 -9.373 0.265 1.00 97.56 113 PHE A N 1
ATOM 916 C CA . PHE A 1 113 ? -5.263 -9.850 -0.626 1.00 97.56 113 PHE A CA 1
ATOM 917 C C . PHE A 1 113 ? -4.923 -11.201 -1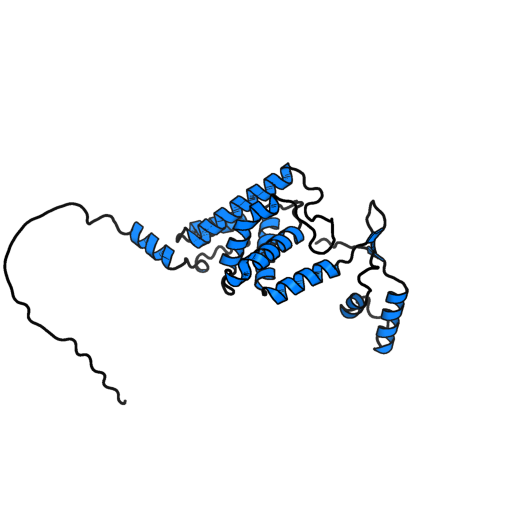.272 1.00 97.56 113 PHE A C 1
ATOM 919 O O . PHE A 1 113 ? -5.792 -12.062 -1.396 1.00 97.56 113 PHE A O 1
ATOM 926 N N . GLU A 1 114 ? -3.658 -11.445 -1.603 1.00 96.44 114 GLU A N 1
ATOM 927 C CA . GLU A 1 114 ? -3.202 -12.752 -2.081 1.00 96.44 114 GLU A CA 1
ATOM 928 C C . GLU A 1 114 ? -3.420 -13.856 -1.034 1.00 96.44 114 GLU A C 1
ATOM 930 O O . GLU A 1 114 ? -3.874 -14.949 -1.369 1.00 96.44 114 GLU A O 1
ATOM 935 N N . LYS A 1 115 ? -3.163 -13.564 0.246 1.00 95.44 115 LYS A N 1
ATOM 936 C CA . LYS A 1 115 ? -3.320 -14.531 1.344 1.00 95.44 115 LYS A CA 1
ATOM 937 C C . LYS A 1 115 ? -4.771 -14.736 1.780 1.00 95.44 115 LYS A C 1
ATOM 939 O O . LYS A 1 115 ? -5.117 -15.841 2.183 1.00 95.44 115 LYS A O 1
ATOM 944 N N . ALA A 1 116 ? -5.584 -13.679 1.759 1.00 92.56 116 ALA A N 1
ATOM 945 C CA . ALA A 1 116 ? -6.857 -13.636 2.482 1.00 92.56 116 ALA A CA 1
ATOM 946 C C . ALA A 1 116 ? -8.015 -12.996 1.694 1.00 92.56 116 ALA A C 1
ATOM 948 O O . ALA A 1 116 ? -9.014 -12.614 2.295 1.00 92.56 116 ALA A O 1
ATOM 949 N N . SER A 1 117 ? -7.935 -12.877 0.362 1.00 88.56 117 SER A N 1
ATOM 950 C CA . SER A 1 117 ? -8.999 -12.247 -0.452 1.00 88.56 117 SER A CA 1
ATOM 951 C C . SER A 1 117 ? -10.395 -12.823 -0.209 1.00 88.56 117 SER A C 1
ATOM 953 O O . SER A 1 117 ? -11.359 -12.069 -0.191 1.00 88.56 117 SER A O 1
ATOM 955 N N . ALA A 1 118 ? -10.519 -14.132 0.027 1.00 88.31 118 ALA A N 1
ATOM 956 C CA . ALA A 1 118 ? -11.807 -14.768 0.315 1.00 88.31 118 ALA A CA 1
ATOM 957 C C . ALA A 1 118 ? -12.405 -14.382 1.685 1.00 88.31 118 ALA A C 1
ATOM 959 O O . ALA A 1 118 ? -13.604 -14.551 1.898 1.00 88.31 118 ALA A O 1
ATOM 960 N N . GLU A 1 119 ? -11.583 -13.890 2.614 1.00 88.94 119 GLU A N 1
ATOM 961 C CA . GLU A 1 119 ? -11.986 -13.476 3.964 1.00 88.94 119 GLU A CA 1
ATOM 962 C C . GLU A 1 119 ? -12.296 -11.974 4.041 1.00 88.94 119 GLU A C 1
ATOM 964 O O . GLU A 1 119 ? -12.887 -11.508 5.016 1.00 88.94 119 GLU A O 1
ATOM 969 N N . ILE A 1 120 ? -11.903 -11.208 3.020 1.00 90.00 120 ILE A N 1
ATOM 970 C CA . ILE A 1 120 ? -12.115 -9.765 2.959 1.00 90.00 120 ILE A CA 1
ATOM 971 C C . ILE A 1 120 ? -13.463 -9.491 2.291 1.00 90.00 120 ILE A C 1
ATOM 973 O O . ILE A 1 120 ? -13.697 -9.838 1.134 1.00 90.00 120 ILE A O 1
ATOM 977 N N . ALA A 1 121 ? -14.359 -8.838 3.027 1.00 89.50 121 ALA A N 1
ATOM 978 C CA . ALA A 1 121 ? -15.653 -8.426 2.505 1.00 89.50 121 ALA A CA 1
ATOM 979 C C . ALA A 1 121 ? -15.488 -7.353 1.410 1.00 89.50 121 ALA A C 1
ATOM 981 O O . ALA A 1 121 ? -14.925 -6.278 1.634 1.00 89.50 121 ALA A O 1
ATOM 982 N N . SER A 1 122 ? -16.016 -7.641 0.218 1.00 88.50 122 SER A N 1
ATOM 983 C CA . SER A 1 122 ? -15.851 -6.802 -0.977 1.00 88.50 122 SER A CA 1
ATOM 984 C C . SER A 1 122 ? -16.563 -5.447 -0.908 1.00 88.50 122 SER A C 1
ATOM 986 O O . SER A 1 122 ? -16.317 -4.587 -1.747 1.00 88.50 122 SER A O 1
ATOM 988 N N . ASP A 1 123 ? -17.477 -5.267 0.043 1.00 91.00 123 ASP A N 1
ATOM 989 C CA . ASP A 1 123 ? -18.290 -4.066 0.256 1.00 91.00 123 ASP A CA 1
ATOM 990 C C . ASP A 1 123 ? -17.871 -3.258 1.500 1.00 91.00 123 ASP A C 1
ATOM 992 O O . ASP A 1 123 ? -18.509 -2.260 1.834 1.00 91.00 123 ASP A O 1
ATOM 996 N N . ARG A 1 124 ? -16.795 -3.671 2.186 1.00 92.62 124 ARG A N 1
ATOM 997 C CA . ARG A 1 124 ? -16.322 -3.077 3.447 1.00 92.62 124 ARG A CA 1
ATOM 998 C C . ARG A 1 124 ? -14.849 -2.677 3.367 1.00 92.62 124 ARG A C 1
ATOM 1000 O O . ARG A 1 124 ? -13.966 -3.351 3.899 1.00 92.62 124 ARG A O 1
ATOM 1007 N N . ASP A 1 125 ? -14.586 -1.551 2.703 1.00 95.62 125 ASP A N 1
ATOM 1008 C CA . ASP A 1 125 ? -13.231 -0.993 2.550 1.00 95.62 125 ASP A CA 1
ATOM 1009 C C . ASP A 1 125 ? -12.560 -0.664 3.896 1.00 95.62 125 ASP A C 1
ATOM 1011 O O . ASP A 1 125 ? -11.337 -0.733 4.019 1.00 95.62 125 ASP A O 1
ATOM 1015 N N . ASP A 1 126 ? -13.354 -0.332 4.913 1.00 94.19 126 ASP A N 1
ATOM 1016 C CA . ASP A 1 126 ? -12.924 -0.105 6.291 1.00 94.19 126 ASP A CA 1
ATOM 1017 C C . ASP A 1 126 ? -12.359 -1.379 6.938 1.00 94.19 126 ASP A C 1
ATOM 1019 O O . ASP A 1 126 ? -11.275 -1.349 7.527 1.00 94.19 126 ASP A O 1
ATOM 1023 N N . LEU A 1 127 ? -13.041 -2.516 6.767 1.00 94.38 127 LEU A N 1
ATOM 1024 C CA . LEU A 1 127 ? -12.577 -3.815 7.261 1.00 94.38 127 LEU A CA 1
ATOM 1025 C C . LEU A 1 127 ? -11.394 -4.346 6.450 1.00 94.38 127 LEU A C 1
ATOM 1027 O O . LEU A 1 127 ? -10.469 -4.923 7.022 1.00 94.38 127 LEU A O 1
ATOM 1031 N N . ALA A 1 128 ? -11.372 -4.106 5.139 1.00 97.12 128 ALA A N 1
ATOM 1032 C CA . ALA A 1 128 ? -10.222 -4.432 4.302 1.00 97.12 128 ALA A CA 1
ATOM 1033 C C . ALA A 1 128 ? -8.973 -3.641 4.719 1.00 97.12 128 ALA A C 1
ATOM 1035 O O . ALA A 1 128 ? -7.883 -4.204 4.845 1.00 97.12 128 ALA A O 1
ATOM 1036 N N . LEU A 1 129 ? -9.132 -2.343 4.997 1.00 97.94 129 LEU A N 1
ATOM 1037 C CA . LEU A 1 129 ? -8.067 -1.500 5.530 1.00 97.94 129 LEU A CA 1
ATOM 1038 C C . LEU A 1 129 ? -7.592 -1.996 6.900 1.00 97.94 129 LEU A C 1
ATOM 1040 O O . LEU A 1 129 ? -6.383 -2.065 7.116 1.00 97.94 129 LEU A O 1
ATOM 1044 N N . LEU A 1 130 ? -8.508 -2.370 7.802 1.00 97.19 130 LEU A N 1
ATOM 1045 C CA . LEU A 1 130 ? -8.156 -2.956 9.098 1.00 97.19 130 LEU A CA 1
ATOM 1046 C C . LEU A 1 130 ? -7.348 -4.246 8.929 1.00 97.19 130 LEU A C 1
ATOM 1048 O O . LEU A 1 130 ? -6.278 -4.363 9.520 1.00 97.19 130 LEU A O 1
ATOM 1052 N N . ARG A 1 131 ? -7.808 -5.176 8.083 1.00 97.44 131 ARG A N 1
ATOM 1053 C CA . ARG A 1 131 ? -7.110 -6.446 7.838 1.00 97.44 131 ARG A CA 1
ATOM 1054 C C . ARG A 1 131 ? -5.684 -6.215 7.344 1.00 97.44 131 ARG A C 1
ATOM 1056 O O . ARG A 1 131 ? -4.755 -6.852 7.833 1.00 97.44 131 ARG A O 1
ATOM 1063 N N . VAL A 1 132 ? -5.502 -5.284 6.405 1.00 98.38 132 VAL A N 1
ATOM 1064 C CA . VAL A 1 132 ? -4.170 -4.917 5.907 1.00 98.38 132 VAL A CA 1
ATOM 1065 C C . VAL A 1 132 ? -3.336 -4.241 6.994 1.00 98.38 132 VAL A C 1
ATOM 1067 O O . VAL A 1 132 ? -2.151 -4.538 7.121 1.00 98.38 132 VAL A O 1
ATOM 1070 N N . ALA A 1 133 ? -3.930 -3.349 7.789 1.00 98.38 133 ALA A N 1
ATOM 1071 C CA . ALA A 1 133 ? -3.233 -2.671 8.875 1.00 98.38 133 ALA A CA 1
ATOM 1072 C C . ALA A 1 133 ? -2.759 -3.641 9.965 1.00 98.38 133 ALA A C 1
ATOM 1074 O O . ALA A 1 133 ? -1.688 -3.423 10.517 1.00 98.38 133 ALA A O 1
ATOM 1075 N N . GLU A 1 134 ? -3.503 -4.713 10.253 1.00 97.94 134 GLU A N 1
ATOM 1076 C CA . GLU A 1 134 ? -3.093 -5.745 11.214 1.00 97.94 134 GLU A CA 1
ATOM 1077 C C . GLU A 1 134 ? -1.834 -6.508 10.760 1.00 97.94 134 GLU A C 1
ATOM 1079 O O . GLU A 1 134 ? -0.970 -6.782 11.592 1.00 97.94 134 GLU A O 1
ATOM 1084 N N . ASP A 1 135 ? -1.676 -6.771 9.457 1.00 98.19 135 ASP A N 1
ATOM 1085 C CA . ASP A 1 135 ? -0.505 -7.476 8.900 1.00 98.19 135 ASP A CA 1
ATOM 1086 C C . ASP A 1 135 ? 0.666 -6.526 8.560 1.00 98.19 135 ASP A C 1
ATOM 1088 O O . ASP A 1 135 ? 1.819 -6.954 8.430 1.00 98.19 135 ASP A O 1
ATOM 1092 N N . LEU A 1 136 ? 0.400 -5.223 8.423 1.00 98.56 136 LEU A N 1
ATOM 1093 C CA . LEU A 1 136 ? 1.383 -4.223 7.997 1.00 98.56 136 LEU A CA 1
ATOM 1094 C C . LEU A 1 136 ? 2.631 -4.135 8.904 1.00 98.56 136 LEU A C 1
ATOM 1096 O O . LEU A 1 136 ? 3.730 -4.043 8.354 1.00 98.56 136 LEU A O 1
ATOM 1100 N N . PRO A 1 137 ? 2.538 -4.175 10.251 1.00 98.62 137 PRO A N 1
ATOM 1101 C CA . PRO A 1 137 ? 3.714 -4.151 11.117 1.00 98.62 137 PRO A CA 1
ATOM 1102 C C . PRO A 1 137 ? 4.693 -5.280 10.825 1.00 98.62 137 PRO A C 1
ATOM 1104 O O . PRO A 1 137 ? 5.895 -5.039 10.744 1.00 98.62 137 PRO A O 1
ATOM 1107 N N . ASP A 1 138 ? 4.181 -6.496 10.646 1.00 98.44 138 ASP A N 1
ATOM 1108 C CA . ASP A 1 138 ? 5.009 -7.669 10.391 1.00 98.44 138 ASP A CA 1
ATOM 1109 C C . ASP A 1 138 ? 5.576 -7.628 8.971 1.00 98.44 138 ASP A C 1
ATOM 1111 O O . ASP A 1 138 ? 6.743 -7.961 8.763 1.00 98.44 138 ASP A O 1
ATOM 1115 N N . PHE A 1 139 ? 4.807 -7.130 7.998 1.00 98.38 139 PHE A N 1
ATOM 1116 C CA . PHE A 1 139 ? 5.310 -6.885 6.647 1.00 98.38 139 PHE A CA 1
ATOM 1117 C C . PHE A 1 139 ? 6.489 -5.896 6.648 1.00 98.38 139 PHE A C 1
ATOM 1119 O O . PHE A 1 139 ? 7.541 -6.183 6.083 1.00 98.38 139 PHE A O 1
ATOM 1126 N N . LEU A 1 140 ? 6.348 -4.757 7.336 1.00 98.31 140 LEU A N 1
ATOM 1127 C CA . LEU A 1 140 ? 7.386 -3.722 7.421 1.00 98.31 140 LEU A CA 1
ATOM 1128 C C . LEU A 1 140 ? 8.576 -4.127 8.302 1.00 98.31 140 LEU A C 1
ATOM 1130 O O . LEU A 1 140 ? 9.665 -3.581 8.137 1.00 98.31 140 LEU A O 1
ATOM 1134 N N . ALA A 1 141 ? 8.389 -5.073 9.227 1.00 98.12 141 ALA A N 1
ATOM 1135 C CA . ALA A 1 141 ? 9.452 -5.596 10.082 1.00 98.12 141 ALA A CA 1
ATOM 1136 C C . ALA A 1 141 ? 10.408 -6.539 9.340 1.00 98.12 141 ALA A C 1
ATOM 1138 O O . ALA A 1 141 ? 11.543 -6.710 9.789 1.00 98.12 141 ALA A O 1
ATOM 1139 N N . ASN A 1 142 ? 10.005 -7.063 8.178 1.00 97.56 142 ASN A N 1
ATOM 1140 C CA . ASN A 1 142 ? 10.784 -7.991 7.359 1.00 97.56 142 ASN A CA 1
ATOM 1141 C C . ASN A 1 142 ? 11.308 -7.352 6.061 1.00 97.56 142 ASN A C 1
ATOM 1143 O O . ASN A 1 142 ? 11.012 -6.199 5.735 1.00 97.56 142 ASN A O 1
ATOM 1147 N N . ASP A 1 143 ? 12.147 -8.090 5.343 1.00 97.12 143 ASP A N 1
ATOM 1148 C CA . ASP A 1 143 ? 12.643 -7.694 4.027 1.00 97.12 143 ASP A CA 1
ATOM 1149 C C . ASP A 1 143 ? 11.479 -7.546 3.040 1.00 97.12 143 ASP A C 1
ATOM 1151 O O . ASP A 1 143 ? 10.614 -8.422 2.975 1.00 97.12 143 ASP A O 1
ATOM 1155 N N . ILE A 1 144 ? 11.459 -6.458 2.262 1.00 97.62 144 ILE A N 1
ATOM 1156 C CA . ILE A 1 144 ? 10.368 -6.184 1.319 1.00 97.62 144 ILE A CA 1
ATOM 1157 C C . ILE A 1 144 ? 10.892 -6.409 -0.104 1.00 97.62 144 ILE A C 1
ATOM 1159 O O . ILE A 1 144 ? 11.493 -5.494 -0.680 1.00 97.62 144 ILE A O 1
ATOM 1163 N N . PRO A 1 145 ? 10.711 -7.606 -0.691 1.00 96.38 145 PRO A N 1
ATOM 1164 C CA . PRO A 1 145 ? 11.179 -7.877 -2.042 1.00 96.38 145 PRO A CA 1
ATOM 1165 C C . PRO A 1 145 ? 10.441 -7.002 -3.058 1.00 96.38 145 PRO A C 1
ATOM 1167 O O . PRO A 1 145 ? 9.257 -6.693 -2.909 1.00 96.38 145 PRO A O 1
ATOM 1170 N N . ASN A 1 146 ? 11.144 -6.604 -4.113 1.00 95.38 146 ASN A N 1
ATOM 1171 C CA . ASN A 1 146 ? 10.510 -5.994 -5.269 1.00 95.38 146 ASN A CA 1
ATOM 1172 C C . ASN A 1 146 ? 9.706 -7.075 -6.021 1.00 95.38 146 ASN A C 1
ATOM 1174 O O . ASN A 1 146 ? 10.275 -8.115 -6.353 1.00 95.38 146 ASN A O 1
ATOM 1178 N N . PRO A 1 147 ? 8.412 -6.852 -6.314 1.00 94.19 147 PRO A N 1
ATOM 1179 C CA . PRO A 1 147 ? 7.561 -7.883 -6.906 1.00 94.19 147 PRO A CA 1
ATOM 1180 C C . PRO A 1 147 ? 7.909 -8.227 -8.361 1.00 94.19 147 PRO A C 1
ATOM 1182 O O . PRO A 1 147 ? 7.442 -9.244 -8.862 1.00 94.19 147 PRO A O 1
ATOM 1185 N N . VAL A 1 148 ? 8.697 -7.395 -9.054 1.00 92.94 148 VAL A N 1
ATOM 1186 C CA . VAL A 1 148 ? 8.984 -7.574 -10.491 1.00 92.94 148 VAL A CA 1
ATOM 1187 C C . VAL A 1 148 ? 10.468 -7.610 -10.837 1.00 92.94 148 VAL A C 1
ATOM 1189 O O . VAL A 1 148 ? 10.829 -8.061 -11.922 1.00 92.94 148 VAL A O 1
ATOM 1192 N N . VAL A 1 149 ? 11.337 -7.133 -9.942 1.00 89.88 149 VAL A N 1
ATOM 1193 C CA . VAL A 1 149 ? 12.792 -7.154 -10.130 1.00 89.88 149 VAL A CA 1
ATOM 1194 C C . VAL A 1 149 ? 13.409 -8.110 -9.117 1.00 89.88 149 VAL A C 1
ATOM 1196 O O . VAL A 1 149 ? 13.523 -7.790 -7.935 1.00 89.88 149 VAL A O 1
ATOM 1199 N N . GLU A 1 150 ? 13.824 -9.283 -9.592 1.00 89.25 150 GLU A N 1
ATOM 1200 C CA . GLU A 1 150 ? 14.446 -10.312 -8.760 1.00 89.25 150 GLU A CA 1
ATOM 1201 C C . GLU A 1 150 ? 15.685 -9.775 -8.023 1.00 89.25 150 GLU A C 1
ATOM 1203 O O . GLU A 1 150 ? 16.518 -9.069 -8.591 1.00 89.25 150 GLU A O 1
ATOM 1208 N N . GLY A 1 151 ? 15.789 -10.088 -6.729 1.00 89.88 151 GLY A N 1
ATOM 1209 C CA . GLY A 1 151 ? 16.892 -9.655 -5.866 1.00 89.88 151 GLY A CA 1
ATOM 1210 C C . GLY A 1 151 ? 16.850 -8.182 -5.436 1.00 89.88 151 GLY A C 1
ATOM 1211 O O . GLY A 1 151 ? 17.589 -7.805 -4.526 1.00 89.88 151 GLY A O 1
ATOM 1212 N N . ALA A 1 152 ? 15.985 -7.350 -6.024 1.00 91.75 152 ALA A N 1
ATOM 1213 C CA . ALA A 1 152 ? 15.791 -5.973 -5.582 1.00 91.75 152 ALA A CA 1
ATOM 1214 C C . ALA A 1 152 ? 14.834 -5.895 -4.383 1.00 91.75 152 ALA A C 1
ATOM 1216 O O . ALA A 1 152 ? 13.987 -6.764 -4.165 1.00 91.75 152 ALA A O 1
ATOM 1217 N N . ARG A 1 153 ? 14.957 -4.816 -3.605 1.00 95.00 153 ARG A N 1
ATOM 1218 C CA . ARG A 1 153 ? 14.190 -4.583 -2.377 1.00 95.00 153 ARG A CA 1
ATOM 1219 C C . ARG A 1 153 ? 13.558 -3.200 -2.373 1.00 95.00 153 ARG A C 1
ATOM 1221 O O . ARG A 1 153 ? 14.195 -2.228 -2.769 1.00 95.00 153 ARG A O 1
ATOM 1228 N N . LEU A 1 154 ? 12.318 -3.107 -1.900 1.00 95.75 154 LEU A N 1
ATOM 1229 C CA . LEU A 1 154 ? 11.580 -1.844 -1.779 1.00 95.75 154 LEU A CA 1
ATOM 1230 C C . LEU A 1 154 ? 11.941 -1.067 -0.509 1.00 95.75 154 LEU A C 1
ATOM 1232 O O . LEU A 1 154 ? 11.668 0.126 -0.419 1.00 95.75 154 LEU A O 1
ATOM 1236 N N . ASP A 1 155 ? 12.562 -1.735 0.457 1.00 95.81 155 ASP A N 1
ATOM 1237 C CA . ASP A 1 155 ? 13.046 -1.154 1.708 1.00 95.81 155 ASP A CA 1
ATOM 1238 C C . ASP A 1 155 ? 14.555 -0.846 1.674 1.00 95.81 155 ASP A C 1
ATOM 1240 O O . ASP A 1 155 ? 15.182 -0.575 2.699 1.00 95.81 155 ASP A O 1
ATOM 1244 N N . GLN A 1 156 ? 15.165 -0.913 0.486 1.00 92.75 156 GLN A N 1
ATOM 1245 C CA . GLN A 1 156 ? 16.591 -0.672 0.320 1.00 92.75 156 GLN A CA 1
ATOM 1246 C C . GLN A 1 156 ? 16.967 0.735 0.807 1.00 92.75 156 GLN A C 1
ATOM 1248 O O . GLN A 1 156 ? 16.428 1.746 0.357 1.00 92.75 156 GLN A O 1
ATOM 1253 N N . GLY A 1 157 ? 17.948 0.795 1.709 1.00 91.69 157 GLY A N 1
ATOM 1254 C CA . GLY A 1 157 ? 18.470 2.050 2.244 1.00 91.69 157 GLY A CA 1
ATOM 1255 C C . GLY A 1 157 ? 17.693 2.621 3.429 1.00 91.69 157 GLY A C 1
ATOM 1256 O O . GLY A 1 157 ? 18.016 3.741 3.827 1.00 91.69 157 GLY A O 1
ATOM 1257 N N . TRP A 1 158 ? 16.717 1.891 3.983 1.00 95.69 158 TRP A N 1
ATOM 1258 C CA . TRP A 1 158 ? 16.146 2.212 5.293 1.00 95.69 158 TRP A CA 1
ATOM 1259 C C . TRP A 1 158 ? 17.175 1.983 6.401 1.00 95.69 158 TRP A C 1
ATOM 1261 O O . TRP A 1 158 ? 17.850 0.949 6.428 1.00 95.69 158 TRP A O 1
ATOM 1271 N N . SER A 1 159 ? 17.275 2.923 7.336 1.00 96.44 159 SER A N 1
ATOM 1272 C CA . SER A 1 159 ? 18.015 2.713 8.579 1.00 96.44 159 SER A CA 1
ATOM 1273 C C . SER A 1 159 ? 17.227 1.813 9.549 1.00 96.44 159 SER A C 1
ATOM 1275 O O . SER A 1 159 ? 16.001 1.683 9.430 1.00 96.44 159 SER A O 1
ATOM 1277 N N . PRO A 1 160 ? 17.891 1.187 10.540 1.00 96.81 160 PRO A N 1
ATOM 1278 C CA . PRO A 1 160 ? 17.200 0.459 11.606 1.00 96.81 160 PRO A CA 1
ATOM 1279 C C . PRO A 1 160 ? 16.182 1.325 12.364 1.00 96.81 160 PRO A C 1
ATOM 1281 O O . PRO A 1 160 ? 15.111 0.843 12.729 1.00 96.81 160 PRO A O 1
ATOM 1284 N N . GLU A 1 161 ? 16.492 2.604 12.573 1.00 96.88 161 GLU A N 1
ATOM 1285 C CA . GLU A 1 161 ? 15.619 3.575 13.236 1.00 96.88 161 GLU A CA 1
ATOM 1286 C C . GLU A 1 161 ? 14.389 3.895 12.382 1.00 96.88 161 GLU A C 1
ATOM 1288 O O . GLU A 1 161 ? 13.277 3.874 12.905 1.00 96.88 161 GLU A O 1
ATOM 1293 N N . GLU A 1 162 ? 14.568 4.120 11.074 1.00 97.19 162 GLU A N 1
ATOM 1294 C CA . GLU A 1 162 ? 13.457 4.332 10.133 1.00 97.19 162 GLU A CA 1
ATOM 1295 C C . GLU A 1 162 ? 12.523 3.119 10.116 1.00 97.19 162 GLU A C 1
ATOM 1297 O O . GLU A 1 162 ? 11.311 3.256 10.272 1.00 97.19 162 GLU A O 1
ATOM 1302 N N . ARG A 1 163 ? 13.087 1.910 10.009 1.00 97.81 163 ARG A N 1
ATOM 1303 C CA . ARG A 1 163 ? 12.316 0.662 10.049 1.00 97.81 163 ARG A CA 1
ATOM 1304 C C . ARG A 1 163 ? 11.545 0.516 11.362 1.00 97.81 163 ARG A C 1
ATOM 1306 O O . ARG A 1 163 ? 10.364 0.175 11.336 1.00 97.81 163 ARG A O 1
ATOM 1313 N N . SER A 1 164 ? 12.190 0.787 12.496 1.00 98.19 164 SER A N 1
ATOM 1314 C CA . SER A 1 164 ? 11.548 0.740 13.814 1.00 98.19 164 SER A CA 1
ATOM 1315 C C . SER A 1 164 ? 10.382 1.730 13.919 1.00 98.19 164 SER A C 1
ATOM 1317 O O . SER A 1 164 ? 9.299 1.354 14.368 1.00 98.19 164 SER A O 1
ATOM 1319 N N . ASP A 1 165 ? 10.560 2.963 13.437 1.00 98.25 165 ASP A N 1
ATOM 1320 C CA . ASP A 1 165 ? 9.510 3.988 13.424 1.00 98.25 165 ASP A CA 1
ATOM 1321 C C . ASP A 1 165 ? 8.329 3.599 12.516 1.00 98.25 165 ASP A C 1
ATOM 1323 O O . ASP A 1 165 ? 7.170 3.680 12.937 1.00 98.25 165 ASP A O 1
ATOM 1327 N N . PHE A 1 166 ? 8.599 3.082 11.311 1.00 98.44 166 PHE A N 1
ATOM 1328 C CA . PHE A 1 166 ? 7.563 2.598 10.391 1.00 98.44 166 PHE A CA 1
ATOM 1329 C C . PHE A 1 166 ? 6.735 1.466 11.007 1.00 98.44 166 PHE A C 1
ATOM 1331 O O . PHE A 1 166 ? 5.503 1.508 10.969 1.00 98.44 166 PHE A O 1
ATOM 1338 N N . VAL A 1 167 ? 7.396 0.486 11.630 1.00 98.69 167 VAL A N 1
ATOM 1339 C CA . VAL A 1 167 ? 6.730 -0.629 12.320 1.00 98.69 167 VAL A CA 1
ATOM 1340 C C . VAL A 1 167 ? 5.922 -0.128 13.517 1.00 98.69 167 VAL A C 1
ATOM 1342 O O . VAL A 1 167 ? 4.774 -0.540 13.693 1.00 98.69 167 VAL A O 1
ATOM 1345 N N . ALA A 1 168 ? 6.477 0.769 14.335 1.00 98.62 168 ALA A N 1
ATOM 1346 C CA . ALA A 1 168 ? 5.789 1.306 15.507 1.00 98.62 168 ALA A CA 1
ATOM 1347 C C . ALA A 1 168 ? 4.508 2.056 15.116 1.00 98.62 168 ALA A C 1
ATOM 1349 O O . ALA A 1 168 ? 3.440 1.793 15.670 1.00 98.62 168 ALA A O 1
ATOM 1350 N N . LYS A 1 169 ? 4.579 2.936 14.113 1.00 98.62 169 LYS A N 1
ATOM 1351 C CA . LYS A 1 169 ? 3.410 3.673 13.616 1.00 98.62 169 LYS A CA 1
ATOM 1352 C C . LYS A 1 169 ? 2.391 2.759 12.936 1.00 98.62 169 LYS A C 1
ATOM 1354 O O . LYS A 1 169 ? 1.195 2.979 13.109 1.00 98.62 169 LYS A O 1
ATOM 1359 N N . ALA A 1 170 ? 2.824 1.710 12.233 1.00 98.69 170 ALA A N 1
ATOM 1360 C CA . ALA A 1 170 ? 1.910 0.706 11.685 1.00 98.69 170 ALA A CA 1
ATOM 1361 C C . ALA A 1 170 ? 1.153 -0.054 12.790 1.00 98.69 170 ALA A C 1
ATOM 1363 O O . ALA A 1 170 ? -0.043 -0.298 12.650 1.00 98.69 170 ALA A O 1
ATOM 1364 N N . ARG A 1 171 ? 1.806 -0.372 13.921 1.00 98.75 171 ARG A N 1
ATOM 1365 C CA . ARG A 1 171 ? 1.130 -0.996 15.079 1.00 98.75 171 ARG A CA 1
ATOM 1366 C C . ARG A 1 171 ? 0.057 -0.079 15.655 1.00 98.75 171 ARG A C 1
ATOM 1368 O O . ARG A 1 171 ? -1.046 -0.537 15.936 1.00 98.75 171 ARG A O 1
ATOM 1375 N N . VAL A 1 172 ? 0.365 1.213 15.785 1.00 98.56 172 VAL A N 1
ATOM 1376 C CA . VAL A 1 172 ? -0.607 2.214 16.247 1.00 98.56 172 VAL A CA 1
ATOM 1377 C C . VAL A 1 172 ? -1.770 2.340 15.261 1.00 98.56 172 VAL A C 1
ATOM 1379 O O . VAL A 1 172 ? -2.916 2.389 15.697 1.00 98.56 172 VAL A O 1
ATOM 1382 N N . LEU A 1 173 ? -1.515 2.339 13.949 1.00 98.62 173 LEU A N 1
ATOM 1383 C CA . LEU A 1 173 ? -2.577 2.349 12.937 1.00 98.62 173 LEU A CA 1
ATOM 1384 C C . LEU A 1 173 ? -3.534 1.162 13.119 1.00 98.62 173 LEU A C 1
ATOM 1386 O O . LEU A 1 173 ? -4.746 1.368 13.182 1.00 98.62 173 LEU A O 1
ATOM 1390 N N . ALA A 1 174 ? -2.991 -0.053 13.234 1.00 98.38 174 ALA A N 1
ATOM 1391 C CA . ALA A 1 174 ? -3.775 -1.271 13.425 1.00 98.38 174 ALA A CA 1
ATOM 1392 C C . ALA A 1 174 ? -4.643 -1.193 14.686 1.00 98.38 174 ALA A C 1
ATOM 1394 O O . ALA A 1 174 ? -5.846 -1.444 14.634 1.00 98.38 174 ALA A O 1
ATOM 1395 N N . GLU A 1 175 ? -4.049 -0.781 15.809 1.00 97.81 175 GLU A N 1
ATOM 1396 C CA . GLU A 1 175 ? -4.756 -0.612 17.079 1.00 97.81 175 GLU A CA 1
ATOM 1397 C C . GLU A 1 175 ? -5.891 0.413 16.953 1.00 97.81 175 GLU A C 1
ATOM 1399 O O . GLU A 1 175 ? -7.022 0.146 17.352 1.00 97.81 175 GLU A O 1
ATOM 1404 N N . ARG A 1 176 ? -5.624 1.578 16.352 1.00 97.06 176 ARG A N 1
ATOM 1405 C CA . ARG A 1 176 ? -6.619 2.651 16.227 1.00 97.06 176 ARG A CA 1
ATOM 1406 C C . ARG A 1 176 ? -7.767 2.273 15.306 1.00 97.06 176 ARG A C 1
ATOM 1408 O O . ARG A 1 176 ? -8.909 2.537 15.669 1.00 97.06 176 ARG A O 1
ATOM 1415 N N . LEU A 1 177 ? -7.491 1.619 14.178 1.00 96.81 177 LEU A N 1
ATOM 1416 C CA . LEU A 1 177 ? -8.535 1.088 13.299 1.00 96.81 177 LEU A CA 1
ATOM 1417 C C . LEU A 1 177 ? -9.357 0.013 14.008 1.00 96.81 177 LEU A C 1
ATOM 1419 O O . LEU A 1 177 ? -10.582 0.049 13.956 1.00 96.81 177 LEU A O 1
ATOM 1423 N N . LYS A 1 178 ? -8.707 -0.908 14.726 1.00 95.38 178 LYS A N 1
ATOM 1424 C CA . LYS A 1 178 ? -9.399 -1.964 15.466 1.00 95.38 178 LYS A CA 1
ATOM 1425 C C . LYS A 1 178 ? -10.328 -1.377 16.518 1.00 95.38 178 LYS A C 1
ATOM 1427 O O . LYS A 1 178 ? -11.496 -1.760 16.579 1.00 95.38 178 LYS A O 1
ATOM 1432 N N . ASN A 1 179 ? -9.829 -0.426 17.303 1.00 92.00 179 ASN A N 1
ATOM 1433 C CA . ASN A 1 179 ? -10.611 0.249 18.330 1.00 92.00 179 ASN A CA 1
ATOM 1434 C C . ASN A 1 179 ? -11.803 0.980 17.700 1.00 92.00 179 ASN A C 1
ATOM 1436 O O . ASN A 1 179 ? -12.935 0.790 18.144 1.00 92.00 179 ASN A O 1
ATOM 1440 N N . ALA A 1 180 ? -11.546 1.752 16.638 1.00 92.94 180 ALA A N 1
ATOM 1441 C CA . ALA A 1 180 ? -12.544 2.561 15.951 1.00 92.94 180 ALA A CA 1
ATOM 1442 C C . ALA A 1 180 ? -13.614 1.737 15.234 1.00 92.94 180 ALA A C 1
ATOM 1444 O O . ALA A 1 180 ? -14.731 2.206 15.167 1.00 92.94 180 ALA A O 1
ATOM 1445 N N . LEU A 1 181 ? -13.299 0.556 14.696 1.00 91.44 181 LEU A N 1
ATOM 1446 C CA . LEU A 1 181 ? -14.238 -0.213 13.867 1.00 91.44 181 LEU A CA 1
ATOM 1447 C C . LEU A 1 181 ? -14.891 -1.382 14.610 1.00 91.44 181 LEU A C 1
ATOM 1449 O O . LEU A 1 181 ? -15.986 -1.800 14.255 1.00 91.44 181 LEU A O 1
ATOM 1453 N N . THR A 1 182 ? -14.222 -1.938 15.625 1.00 87.88 182 THR A N 1
ATOM 1454 C CA . THR A 1 182 ? -14.631 -3.222 16.230 1.00 87.88 182 THR A CA 1
ATOM 1455 C C . THR A 1 182 ? -14.792 -3.188 17.745 1.00 87.88 182 THR A C 1
ATOM 1457 O O . THR A 1 182 ? -15.211 -4.191 18.320 1.00 87.88 182 THR A O 1
ATOM 1460 N N . GLN A 1 183 ? -14.444 -2.085 18.419 1.00 87.75 183 GLN A N 1
ATOM 1461 C CA . GLN A 1 183 ? -14.436 -2.046 19.890 1.00 87.75 183 GLN A CA 1
ATOM 1462 C C . GLN A 1 183 ? -15.216 -0.887 20.507 1.00 87.75 183 GLN A C 1
ATOM 1464 O O . GLN A 1 183 ? -15.492 -0.941 21.704 1.00 87.75 183 GLN A O 1
ATOM 1469 N N . THR A 1 184 ? -15.595 0.135 19.736 1.00 87.31 184 THR A N 1
ATOM 1470 C CA . THR A 1 184 ? -16.341 1.283 20.257 1.00 87.31 184 THR A CA 1
ATOM 1471 C C . THR A 1 184 ? -17.607 1.569 19.456 1.00 87.31 184 THR A C 1
ATOM 1473 O O . THR A 1 184 ? -17.606 1.579 18.227 1.00 87.31 184 THR A O 1
ATOM 1476 N N . SER A 1 185 ? -18.700 1.845 20.167 1.00 88.50 185 SER A N 1
ATOM 1477 C CA . SER A 1 185 ? -19.899 2.469 19.599 1.00 88.50 185 SER A CA 1
ATOM 1478 C C . SER A 1 185 ? -19.896 3.994 19.772 1.00 88.50 185 SER A C 1
ATOM 1480 O O . SER A 1 185 ? -20.773 4.671 19.237 1.00 88.50 185 SER A O 1
ATOM 1482 N N . ASP A 1 186 ? -18.938 4.547 20.526 1.00 90.94 186 ASP A N 1
ATOM 1483 C CA . ASP A 1 186 ? -18.780 5.990 20.695 1.00 90.94 186 ASP A CA 1
ATOM 1484 C C . ASP A 1 186 ? -18.183 6.596 19.422 1.00 90.94 186 ASP A C 1
ATOM 1486 O O . ASP A 1 186 ? -17.021 6.364 19.070 1.00 90.94 186 ASP A O 1
ATOM 1490 N N . ARG A 1 187 ? -19.009 7.393 18.741 1.00 92.25 187 ARG A N 1
ATOM 1491 C CA . ARG A 1 187 ? -18.673 8.025 17.465 1.00 92.25 187 ARG A CA 1
ATOM 1492 C C . ARG A 1 187 ? -17.556 9.050 17.601 1.00 92.25 187 ARG A C 1
ATOM 1494 O O . ARG A 1 187 ? -16.753 9.173 16.683 1.00 92.25 187 ARG A O 1
ATOM 1501 N N . VAL A 1 188 ? -17.489 9.762 18.728 1.00 92.81 188 VAL A N 1
ATOM 1502 C CA . VAL A 1 188 ? -16.435 10.752 18.983 1.00 92.81 188 VAL A CA 1
ATOM 1503 C C . VAL A 1 188 ? -15.105 10.027 19.146 1.00 92.81 188 VAL A C 1
ATOM 1505 O O . VAL A 1 188 ? -14.139 10.363 18.468 1.00 92.81 188 VAL A O 1
ATOM 1508 N N . ALA A 1 189 ? -15.079 8.966 19.956 1.00 92.56 189 ALA A N 1
ATOM 1509 C CA . ALA A 1 189 ? -13.871 8.172 20.161 1.00 92.56 189 ALA A CA 1
ATOM 1510 C C . ALA A 1 189 ? -13.379 7.503 18.862 1.00 92.56 189 ALA A C 1
ATOM 1512 O O . ALA A 1 189 ? -12.176 7.494 18.588 1.00 92.56 189 ALA A O 1
ATOM 1513 N N . ALA A 1 190 ? -14.293 6.964 18.043 1.00 93.19 190 ALA A N 1
ATOM 1514 C CA . ALA A 1 190 ? -13.957 6.396 16.736 1.00 93.19 190 ALA A CA 1
ATOM 1515 C C . ALA A 1 190 ? -13.392 7.461 15.785 1.00 93.19 190 ALA A C 1
ATOM 1517 O O . ALA A 1 190 ? -12.334 7.260 15.184 1.00 93.19 190 ALA A O 1
ATOM 1518 N N . PHE A 1 191 ? -14.057 8.615 15.692 1.00 93.94 191 PHE A N 1
ATOM 1519 C CA . PHE A 1 191 ? -13.607 9.7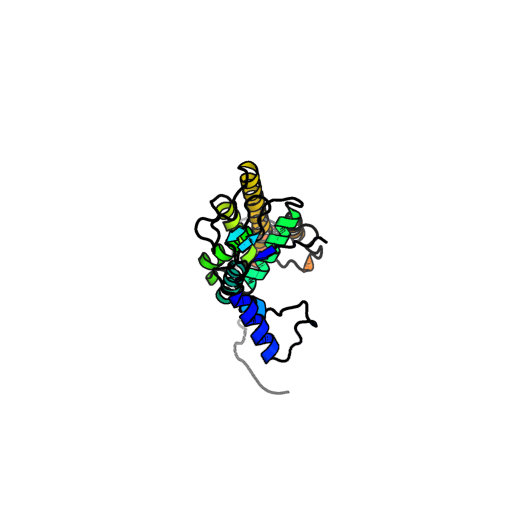39 14.877 1.00 93.94 191 PHE A CA 1
ATOM 1520 C C . PHE A 1 191 ? -12.212 10.221 15.286 1.00 93.94 191 PHE A C 1
ATOM 1522 O O . PHE A 1 191 ? -11.327 10.305 14.435 1.00 93.94 191 PHE A O 1
ATOM 1529 N N . GLU A 1 192 ? -11.974 10.465 16.576 1.00 93.69 192 GLU A N 1
ATOM 1530 C CA . GLU A 1 192 ? -10.667 10.895 17.082 1.00 93.69 192 GLU A CA 1
ATOM 1531 C C . GLU A 1 192 ? -9.578 9.853 16.792 1.00 93.69 192 GLU A C 1
ATOM 1533 O O . GLU A 1 192 ? -8.462 10.201 16.396 1.00 93.69 192 GLU A O 1
ATOM 1538 N N . ALA A 1 193 ? -9.884 8.559 16.936 1.00 93.94 193 ALA A N 1
ATOM 1539 C CA . ALA A 1 193 ? -8.945 7.488 16.616 1.00 93.94 193 ALA A CA 1
ATOM 1540 C C . ALA A 1 193 ? -8.537 7.499 15.132 1.00 93.94 193 ALA A C 1
ATOM 1542 O O . ALA A 1 193 ? -7.346 7.371 14.833 1.00 93.94 193 ALA A O 1
ATOM 1543 N N . LEU A 1 194 ? -9.489 7.703 14.215 1.00 94.94 194 LEU A N 1
ATOM 1544 C CA . LEU A 1 194 ? -9.223 7.801 12.777 1.00 94.94 194 LEU A CA 1
ATOM 1545 C C . LEU A 1 194 ? -8.503 9.109 12.417 1.00 94.94 194 LEU A C 1
ATOM 1547 O O . LEU A 1 194 ? -7.511 9.094 11.684 1.00 94.94 194 LEU A O 1
ATOM 1551 N N . GLN A 1 195 ? -8.943 10.242 12.963 1.00 94.81 195 GLN A N 1
ATOM 1552 C CA . GLN A 1 195 ? -8.354 11.552 12.684 1.00 94.81 195 GLN A CA 1
ATOM 1553 C C . GLN A 1 195 ? -6.884 11.615 13.125 1.00 94.81 195 GLN A C 1
ATOM 1555 O O . GLN A 1 195 ? -6.045 12.148 12.400 1.00 94.81 195 GLN A O 1
ATOM 1560 N N . ASN A 1 196 ? -6.532 10.976 14.243 1.00 95.00 196 ASN A N 1
ATOM 1561 C CA . ASN A 1 196 ? -5.146 10.865 14.704 1.00 95.00 196 ASN A CA 1
ATOM 1562 C C . ASN A 1 196 ? -4.243 10.029 13.777 1.00 95.00 196 ASN A C 1
ATOM 1564 O O . ASN A 1 196 ? -3.019 10.094 13.896 1.00 95.00 196 ASN A O 1
ATOM 1568 N N . GLN A 1 197 ? -4.815 9.231 12.869 1.00 96.75 197 GLN A N 1
ATOM 1569 C CA . GLN A 1 197 ? -4.056 8.428 11.907 1.00 96.75 197 GLN A CA 1
ATOM 1570 C C . GLN A 1 197 ? -4.031 9.028 10.499 1.00 96.75 197 GLN A C 1
ATOM 1572 O O . GLN A 1 197 ? -3.014 8.904 9.819 1.00 96.75 197 GLN A O 1
ATOM 1577 N N . PHE A 1 198 ? -5.102 9.695 10.067 1.00 95.81 198 PHE A N 1
ATOM 1578 C CA . PHE A 1 198 ? -5.259 10.186 8.688 1.00 95.81 198 PHE A CA 1
ATOM 1579 C C . PHE A 1 198 ? -5.285 11.721 8.566 1.00 95.81 198 PHE A C 1
ATOM 1581 O O . PHE A 1 198 ? -5.266 12.261 7.450 1.00 95.81 198 PHE A O 1
ATOM 1588 N N . GLY A 1 199 ? -5.304 12.431 9.696 1.00 93.50 199 GLY A N 1
ATOM 1589 C CA . GLY A 1 199 ? -5.406 13.883 9.779 1.00 93.50 199 GLY A CA 1
ATOM 1590 C C . GLY A 1 199 ? -6.779 14.411 9.374 1.00 93.50 199 GLY A C 1
ATOM 1591 O O . GLY A 1 199 ? -7.774 13.687 9.362 1.00 93.50 199 GLY A O 1
ATOM 1592 N N . GLY A 1 200 ? -6.824 15.678 8.954 1.00 89.88 200 GLY A N 1
ATOM 1593 C CA . GLY A 1 200 ? -8.047 16.367 8.509 1.00 89.88 200 GLY A CA 1
ATOM 1594 C C . GLY A 1 200 ? -8.672 15.845 7.205 1.00 89.88 200 GLY A C 1
ATOM 1595 O O . GLY A 1 200 ? -9.470 16.546 6.596 1.00 89.88 200 GLY A O 1
ATOM 1596 N N . ARG A 1 201 ? -8.287 14.649 6.739 1.00 88.38 201 ARG A N 1
ATOM 1597 C CA . ARG A 1 201 ? -8.942 13.950 5.620 1.00 88.38 201 ARG A CA 1
ATOM 1598 C C . ARG A 1 201 ? -10.210 13.220 6.055 1.00 88.38 201 ARG A C 1
ATOM 1600 O O . ARG A 1 201 ? -11.054 12.948 5.209 1.00 88.38 201 ARG A O 1
ATOM 1607 N N . ILE A 1 202 ? -10.317 12.882 7.341 1.00 91.00 202 ILE A N 1
ATOM 1608 C CA . ILE A 1 202 ? -11.535 12.312 7.918 1.00 91.00 202 ILE A CA 1
ATOM 1609 C C . ILE A 1 202 ? -12.515 13.465 8.167 1.00 91.00 202 ILE A C 1
ATOM 1611 O O . ILE A 1 202 ? -12.146 14.394 8.892 1.00 91.00 202 ILE A O 1
ATOM 1615 N N . PRO A 1 203 ? -13.724 13.439 7.572 1.00 90.31 203 PRO A N 1
ATOM 1616 C CA . PRO A 1 203 ? -14.741 14.452 7.829 1.00 90.31 203 PRO A CA 1
ATOM 1617 C C . PRO A 1 203 ? -15.145 14.458 9.304 1.00 90.31 203 PRO A C 1
ATOM 1619 O O . PRO A 1 203 ? -15.280 13.399 9.910 1.00 90.31 203 PRO A O 1
ATOM 1622 N N . ASP A 1 204 ? -15.390 15.642 9.855 1.00 89.06 204 ASP A N 1
ATOM 1623 C CA . ASP A 1 204 ? -15.886 15.858 11.221 1.00 89.06 204 ASP A CA 1
ATOM 1624 C C . ASP A 1 204 ? -17.387 15.552 11.389 1.00 89.06 204 ASP A C 1
ATOM 1626 O O . ASP A 1 204 ? -17.956 15.724 12.469 1.00 89.06 204 ASP A O 1
ATOM 1630 N N . ASP A 1 205 ? -18.030 15.038 10.340 1.00 91.38 205 ASP A N 1
ATOM 1631 C CA . ASP A 1 205 ? -19.413 14.584 10.364 1.00 91.38 205 ASP A CA 1
ATOM 1632 C C . ASP A 1 205 ? -19.540 13.193 11.009 1.00 91.38 205 ASP A C 1
ATOM 1634 O O . ASP A 1 205 ? -19.418 12.147 10.363 1.00 91.38 205 ASP A O 1
ATOM 1638 N N . LEU A 1 206 ? -19.858 13.186 12.306 1.00 90.25 206 LEU A N 1
ATOM 1639 C CA . LEU A 1 206 ? -20.088 11.972 13.098 1.00 90.25 206 LEU A CA 1
ATOM 1640 C C . LEU A 1 206 ? -21.295 11.139 12.626 1.00 90.25 206 LEU A C 1
ATOM 1642 O O . LEU A 1 206 ? -21.489 10.023 13.113 1.00 90.25 206 LEU A O 1
ATOM 1646 N N . THR A 1 207 ? -22.139 11.649 11.723 1.00 89.44 207 THR A N 1
ATOM 1647 C CA . THR A 1 207 ? -23.254 10.869 11.159 1.00 89.44 207 THR A CA 1
ATOM 1648 C C . THR A 1 207 ? -22.788 9.835 10.138 1.00 89.44 207 THR A C 1
ATOM 1650 O O . THR A 1 207 ? -23.491 8.850 9.920 1.00 89.44 207 THR A O 1
ATOM 1653 N N . LEU A 1 208 ? -21.585 10.009 9.579 1.00 88.00 208 LEU A N 1
ATOM 1654 C CA . LEU A 1 208 ? -20.970 9.067 8.641 1.00 88.00 208 LEU A CA 1
ATOM 1655 C C . LEU A 1 208 ? -20.448 7.799 9.327 1.00 88.00 208 LEU A C 1
ATOM 1657 O O . LEU A 1 208 ? -20.222 6.792 8.659 1.00 88.00 208 LEU A O 1
ATOM 1661 N N . TYR A 1 209 ? -20.262 7.835 10.648 1.00 86.38 209 TYR A N 1
ATOM 1662 C CA . TYR A 1 209 ? -19.873 6.668 11.425 1.00 86.38 209 TYR A CA 1
ATOM 1663 C C . TYR A 1 209 ? -21.113 5.929 11.936 1.00 86.38 209 TYR A C 1
ATOM 1665 O O . TYR A 1 209 ? -21.866 6.432 12.778 1.00 86.38 209 TYR A O 1
ATOM 1673 N N . VAL A 1 210 ? -21.299 4.711 11.431 1.00 86.75 210 VAL A N 1
ATOM 1674 C CA . VAL A 1 210 ? -22.356 3.786 11.843 1.00 86.75 210 VAL A CA 1
ATOM 1675 C C . VAL A 1 210 ? -21.677 2.581 12.499 1.00 86.75 210 VAL A C 1
ATOM 1677 O O . VAL A 1 210 ? -21.054 1.797 11.783 1.00 86.75 210 VAL A O 1
ATOM 1680 N N . PRO A 1 211 ? -21.738 2.437 13.838 1.00 83.31 211 PRO A N 1
ATOM 1681 C CA . PRO A 1 211 ? -21.164 1.280 14.511 1.00 83.31 211 PRO A CA 1
ATOM 1682 C C . PRO A 1 211 ? -21.845 -0.014 14.056 1.00 83.31 211 PRO A C 1
ATOM 1684 O O . PRO A 1 211 ? -23.048 -0.035 13.790 1.00 83.31 211 PRO A O 1
ATOM 1687 N N . ASP A 1 212 ? -21.100 -1.118 14.041 1.00 81.50 212 ASP A N 1
ATOM 1688 C CA . ASP A 1 212 ? -21.704 -2.431 13.826 1.00 81.50 212 ASP A CA 1
ATOM 1689 C C . ASP A 1 212 ? -22.755 -2.710 14.918 1.00 81.50 212 ASP A C 1
ATOM 1691 O O . ASP A 1 212 ? -22.521 -2.483 16.110 1.00 81.50 212 ASP A O 1
ATOM 1695 N N . ALA A 1 213 ? -23.908 -3.265 14.528 1.00 73.12 213 ALA A N 1
ATOM 1696 C CA . ALA A 1 213 ? -25.056 -3.461 15.422 1.00 73.12 213 ALA A CA 1
ATOM 1697 C C . ALA A 1 213 ? -24.713 -4.237 16.714 1.00 73.12 213 ALA A C 1
ATOM 1699 O O . ALA A 1 213 ? -25.278 -3.972 17.773 1.00 73.12 213 ALA A O 1
ATOM 1700 N N . GLY A 1 214 ? -23.748 -5.164 16.649 1.00 69.00 214 GLY A N 1
ATOM 1701 C CA . GLY A 1 214 ? -23.280 -5.934 17.807 1.00 69.00 214 GLY A CA 1
ATOM 1702 C C . GLY A 1 214 ? -22.487 -5.128 18.848 1.00 69.00 214 GLY A C 1
ATOM 1703 O O . GLY A 1 214 ? -22.303 -5.597 19.973 1.00 69.00 214 GLY A O 1
ATOM 1704 N N . LEU A 1 215 ? -22.002 -3.933 18.501 1.00 73.75 215 LEU A N 1
ATOM 1705 C CA . LEU A 1 215 ? -21.361 -3.000 19.434 1.00 73.75 215 LEU A CA 1
ATOM 1706 C C . LEU A 1 215 ? -22.392 -2.116 20.128 1.00 73.75 215 LEU A C 1
ATOM 1708 O O . LEU A 1 215 ? -22.274 -1.880 21.330 1.00 73.75 215 LEU A O 1
ATOM 1712 N N . GLU A 1 216 ? -23.433 -1.692 19.410 1.00 68.44 216 GLU A N 1
ATOM 1713 C CA . GLU A 1 216 ? -24.532 -0.919 19.996 1.00 68.44 216 GLU A CA 1
ATOM 1714 C C . GLU A 1 216 ? -25.308 -1.735 21.043 1.00 68.44 216 GLU A C 1
ATOM 1716 O O . GLU A 1 216 ? -25.664 -1.206 22.101 1.00 68.44 216 GLU A O 1
ATOM 1721 N N . THR A 1 217 ? -25.507 -3.040 20.811 1.00 69.31 217 THR A N 1
ATOM 1722 C CA . THR A 1 217 ? -26.144 -3.934 21.794 1.00 69.31 217 THR A CA 1
ATOM 1723 C C . THR A 1 217 ? -25.300 -4.086 23.057 1.00 69.31 217 THR A C 1
ATOM 1725 O O . THR A 1 217 ? -25.826 -3.932 24.156 1.00 69.31 217 THR A O 1
ATOM 1728 N N . LYS A 1 218 ? -23.981 -4.292 22.925 1.00 62.72 218 LYS A N 1
ATOM 1729 C CA . LYS A 1 218 ? -23.060 -4.375 24.076 1.00 62.72 218 LYS A CA 1
ATOM 1730 C C . LYS A 1 218 ? -23.014 -3.072 24.871 1.00 62.72 218 LYS A C 1
ATOM 1732 O O . LYS A 1 218 ? -23.034 -3.100 26.097 1.00 62.72 218 LYS A O 1
ATOM 1737 N N . ALA A 1 219 ? -22.969 -1.928 24.191 1.00 61.91 219 ALA A N 1
ATOM 1738 C CA . ALA A 1 219 ? -22.987 -0.627 24.853 1.00 61.91 219 ALA A CA 1
ATOM 1739 C C . ALA A 1 219 ? -24.303 -0.391 25.608 1.00 61.91 219 ALA A C 1
ATOM 1741 O O . ALA A 1 219 ? -24.282 0.101 26.733 1.00 61.91 219 ALA A O 1
ATOM 1742 N N . SER A 1 220 ? -25.434 -0.804 25.030 1.00 61.47 220 SER A N 1
ATOM 1743 C CA . SER A 1 220 ? -26.750 -0.720 25.675 1.00 61.47 220 SER A CA 1
ATOM 1744 C C . SER A 1 220 ? -26.867 -1.642 26.895 1.00 61.47 220 SER A C 1
ATOM 1746 O O . SER A 1 220 ? -27.447 -1.245 27.902 1.00 61.47 220 SER A O 1
ATOM 1748 N N . GLU A 1 221 ? -26.279 -2.841 26.846 1.00 63.09 221 GLU A N 1
ATOM 1749 C CA . GLU A 1 221 ? -26.212 -3.772 27.984 1.00 63.09 221 GLU A CA 1
ATOM 1750 C C . GLU A 1 221 ? -25.339 -3.240 29.130 1.00 63.09 221 GLU A C 1
ATOM 1752 O O . GLU A 1 221 ? -25.715 -3.383 30.291 1.00 63.09 221 GLU A O 1
ATOM 1757 N N . LEU A 1 222 ? -24.208 -2.588 28.826 1.00 64.50 222 LEU A N 1
ATOM 1758 C CA . LEU A 1 222 ? -23.378 -1.922 29.840 1.00 64.50 222 LEU A CA 1
ATOM 1759 C C . LEU A 1 222 ? -24.021 -0.639 30.394 1.00 64.50 222 LEU A C 1
ATOM 1761 O O . LEU A 1 222 ? -23.776 -0.286 31.547 1.00 64.50 222 LEU A O 1
ATOM 1765 N N . ALA A 1 223 ? -24.805 0.075 29.582 1.00 59.53 223 ALA A N 1
ATOM 1766 C CA . ALA A 1 223 ? -25.500 1.298 29.982 1.00 59.53 223 ALA A CA 1
ATOM 1767 C C . ALA A 1 223 ? -26.812 1.028 30.740 1.00 59.53 223 ALA A C 1
ATOM 1769 O O . ALA A 1 223 ? -27.325 1.926 31.414 1.00 59.53 223 ALA A O 1
ATOM 1770 N N . ALA A 1 224 ? -27.356 -0.190 30.662 1.00 43.12 224 ALA A N 1
ATOM 1771 C CA . ALA A 1 224 ? -28.455 -0.611 31.515 1.00 43.12 224 ALA A CA 1
ATOM 1772 C C . ALA A 1 224 ? -27.958 -0.665 32.976 1.00 43.12 224 ALA A C 1
ATOM 1774 O O . ALA A 1 224 ? -27.006 -1.388 33.278 1.00 43.12 224 ALA A O 1
ATOM 1775 N N . PRO A 1 225 ? -28.555 0.098 33.911 1.00 45.91 225 PRO A N 1
ATOM 1776 C CA . PRO A 1 225 ? -28.100 0.099 35.293 1.00 45.91 225 PRO A CA 1
ATOM 1777 C C . PRO A 1 225 ? -28.237 -1.305 35.892 1.00 45.91 225 PRO A C 1
ATOM 1779 O O . PRO A 1 225 ? -29.236 -1.986 35.666 1.00 45.91 225 PRO A O 1
ATOM 1782 N N . ALA A 1 226 ? -27.256 -1.702 36.709 1.00 47.53 226 ALA A N 1
ATOM 1783 C CA . ALA A 1 226 ? -27.250 -2.914 37.534 1.00 47.53 226 ALA A CA 1
ATOM 1784 C C . ALA A 1 226 ? -28.321 -2.874 38.649 1.00 47.53 226 ALA A C 1
ATOM 1786 O O . ALA A 1 226 ? -28.046 -3.093 39.826 1.00 47.53 226 ALA A O 1
ATOM 1787 N N . ALA A 1 227 ? -29.560 -2.555 38.296 1.00 45.72 227 ALA A N 1
ATOM 1788 C CA . ALA A 1 227 ? -30.716 -2.607 39.162 1.00 45.72 227 ALA A CA 1
ATOM 1789 C C . ALA A 1 227 ? -31.510 -3.862 38.804 1.00 45.72 227 ALA A C 1
ATOM 1791 O O . ALA A 1 227 ? -32.501 -3.759 38.097 1.00 45.72 227 ALA A O 1
ATOM 1792 N N . LEU A 1 228 ? -31.032 -5.036 39.240 1.00 43.56 228 LEU A N 1
ATOM 1793 C CA . LEU A 1 228 ? -31.843 -6.233 39.533 1.00 43.56 228 LEU A CA 1
ATOM 1794 C C . LEU A 1 228 ? -30.980 -7.386 40.093 1.00 43.56 228 LEU A C 1
ATOM 1796 O O . LEU A 1 228 ? -31.123 -8.538 39.699 1.00 43.56 228 LEU A O 1
ATOM 1800 N N . THR A 1 229 ? -30.100 -7.111 41.061 1.00 44.81 229 THR A N 1
ATOM 1801 C CA . THR A 1 229 ? -29.506 -8.205 41.852 1.00 44.81 229 THR A CA 1
ATOM 1802 C C . THR A 1 229 ? -29.233 -7.799 43.295 1.00 44.81 229 THR A C 1
ATOM 1804 O O . THR A 1 229 ? -28.097 -7.819 43.750 1.00 44.81 229 THR A O 1
ATOM 1807 N N . LEU A 1 230 ? -30.280 -7.446 44.049 1.00 34.12 230 LEU A N 1
ATOM 1808 C CA . LEU A 1 230 ? -30.248 -7.599 45.507 1.00 34.12 230 LEU A CA 1
ATOM 1809 C C . LEU A 1 230 ? -31.665 -7.710 46.102 1.00 34.12 230 LEU A C 1
ATOM 1811 O O . LEU A 1 230 ? -32.351 -6.713 46.268 1.00 34.12 230 LEU A O 1
ATOM 1815 N N . GLY A 1 231 ? -32.053 -8.953 46.412 1.00 36.72 231 GLY A N 1
ATOM 1816 C CA . GLY A 1 231 ? -32.908 -9.359 47.536 1.00 36.72 231 GLY A CA 1
ATOM 1817 C C . GLY A 1 231 ? -34.349 -8.844 47.619 1.00 36.72 231 GLY A C 1
ATOM 1818 O O . GLY A 1 231 ? -34.584 -7.692 47.947 1.00 36.72 231 GLY A O 1
ATOM 1819 N N . MET A 1 232 ? -35.320 -9.757 47.567 1.00 32.31 232 MET A N 1
ATOM 1820 C CA . MET A 1 232 ? -35.910 -10.316 48.794 1.00 32.31 232 MET A CA 1
ATOM 1821 C C . MET A 1 232 ? -36.929 -11.402 48.439 1.00 32.31 232 MET A C 1
ATOM 1823 O O . MET A 1 232 ? -37.855 -11.207 47.659 1.00 32.31 232 MET A O 1
ATOM 1827 N N . VAL A 1 233 ? -36.694 -12.575 49.021 1.00 39.88 233 VAL A N 1
ATOM 1828 C CA . VAL A 1 233 ? -37.657 -13.660 49.153 1.00 39.88 233 VAL A CA 1
ATOM 1829 C C . VAL A 1 233 ? -38.766 -13.155 50.066 1.00 39.88 233 VAL A C 1
ATOM 1831 O O . VAL A 1 233 ? -38.483 -12.872 51.223 1.00 39.88 233 VAL A O 1
ATOM 1834 N N . ASP A 1 234 ? -40.001 -13.106 49.583 1.00 33.47 234 ASP A N 1
ATOM 1835 C CA . ASP A 1 234 ? -41.149 -13.325 50.453 1.00 33.47 234 ASP A CA 1
ATOM 1836 C C . ASP A 1 234 ? -42.180 -14.191 49.734 1.00 33.47 234 ASP A C 1
ATOM 1838 O O . ASP A 1 234 ? -42.672 -13.890 48.647 1.00 33.47 234 ASP A O 1
ATOM 1842 N N . LYS A 1 235 ? -42.432 -15.341 50.359 1.00 38.06 235 LYS A N 1
ATOM 1843 C CA . LYS A 1 235 ? -43.488 -16.283 50.014 1.00 38.06 235 LYS A CA 1
ATOM 1844 C C . LYS A 1 235 ? -44.832 -15.645 50.342 1.00 38.06 235 LYS A C 1
ATOM 1846 O O . LYS A 1 235 ? -45.081 -15.370 51.510 1.00 38.06 235 LYS A O 1
ATOM 1851 N N . VAL A 1 236 ? -45.733 -15.581 49.367 1.00 32.53 236 VAL A N 1
ATOM 1852 C CA . VAL A 1 236 ? -47.173 -15.712 49.619 1.00 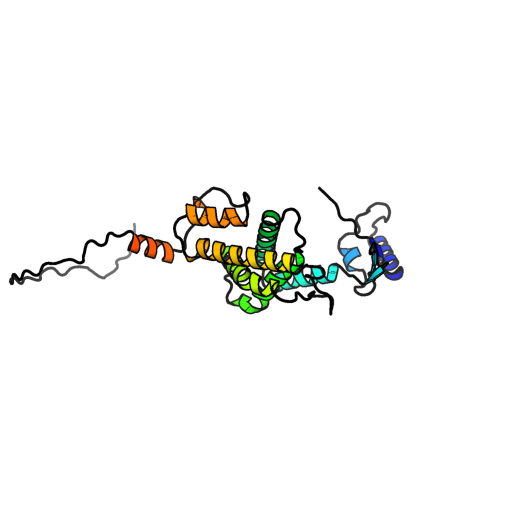32.53 236 VAL A CA 1
ATOM 1853 C C . VAL A 1 236 ? -47.759 -16.594 48.518 1.00 32.53 236 VAL A C 1
ATOM 1855 O O . VAL A 1 236 ? -47.596 -16.325 47.331 1.00 32.53 236 VAL A O 1
ATOM 1858 N N . GLU A 1 237 ? -48.351 -17.706 48.947 1.00 30.47 237 GLU A N 1
ATOM 1859 C CA . GLU A 1 237 ? -49.113 -18.657 48.140 1.00 30.47 237 GLU A CA 1
ATOM 1860 C C . GLU A 1 237 ? -50.516 -18.121 47.799 1.00 30.47 237 GLU A C 1
ATOM 1862 O O . GLU A 1 237 ? -51.056 -17.292 48.528 1.00 30.47 237 GLU A O 1
ATOM 1867 N N . ALA A 1 238 ? -51.112 -18.742 46.769 1.00 29.89 238 ALA A N 1
ATOM 1868 C CA . ALA A 1 238 ? -52.512 -18.679 46.320 1.00 29.89 238 ALA A CA 1
ATOM 1869 C C . ALA A 1 238 ? -52.875 -17.413 45.501 1.00 29.89 238 ALA A C 1
ATOM 1871 O O . ALA A 1 238 ? -52.549 -16.302 45.879 1.00 29.89 238 ALA A O 1
ATOM 1872 N N . GLU A 1 239 ? -53.504 -17.475 44.324 1.00 30.78 239 GLU A N 1
ATOM 1873 C CA . GLU A 1 239 ? -54.529 -18.401 43.841 1.00 30.78 239 GLU A CA 1
ATOM 1874 C C . GLU A 1 239 ? -54.451 -18.622 42.318 1.00 30.78 239 GLU A C 1
ATOM 1876 O O . GLU A 1 239 ? -53.990 -17.784 41.543 1.00 30.78 239 GLU A O 1
ATOM 1881 N N . GLN A 1 240 ? -54.946 -19.787 41.903 1.00 32.75 240 GLN A N 1
ATOM 1882 C CA . GLN A 1 240 ? -55.251 -20.152 40.525 1.00 32.75 240 GLN A CA 1
ATOM 1883 C C . GLN A 1 240 ? -56.370 -19.268 39.954 1.00 32.75 240 GLN A C 1
ATOM 1885 O O . GLN A 1 240 ? -57.435 -19.178 40.552 1.00 32.75 240 GLN A O 1
ATOM 1890 N N . SER A 1 241 ? -56.199 -18.758 38.735 1.00 32.66 241 SER A N 1
ATOM 1891 C CA . SER A 1 241 ? -57.199 -18.917 37.670 1.00 32.66 241 SER A CA 1
ATOM 1892 C C . SER A 1 241 ? -56.583 -18.491 36.342 1.00 32.66 241 SER A C 1
ATOM 1894 O O . SER A 1 241 ? -56.185 -17.343 36.155 1.00 32.66 241 SER A O 1
ATOM 1896 N N . ASN A 1 242 ? -56.449 -19.460 35.445 1.00 35.16 242 ASN A N 1
ATOM 1897 C CA . ASN A 1 242 ? -55.930 -19.297 34.102 1.00 35.16 242 ASN A CA 1
ATOM 1898 C C . ASN A 1 242 ? -57.135 -19.294 33.162 1.00 35.16 242 ASN A C 1
ATOM 1900 O O . ASN A 1 242 ? -57.632 -20.362 32.829 1.00 35.16 242 ASN A O 1
ATOM 1904 N N . ASP A 1 243 ? -57.598 -18.112 32.766 1.00 33.94 243 ASP A N 1
ATOM 1905 C CA . ASP A 1 243 ? -58.558 -17.939 31.680 1.00 33.94 243 ASP A CA 1
ATOM 1906 C C . ASP A 1 243 ? -58.194 -16.669 30.913 1.00 33.94 243 ASP A C 1
ATOM 1908 O O . ASP A 1 243 ? -58.346 -15.555 31.409 1.00 33.94 243 ASP A O 1
ATOM 1912 N N . LEU A 1 244 ? -57.659 -16.854 29.705 1.00 34.72 244 LEU A N 1
ATOM 1913 C CA . LEU A 1 244 ? -58.211 -16.314 28.460 1.00 34.72 244 LEU A CA 1
ATOM 1914 C C . LEU A 1 244 ? -57.257 -16.656 27.310 1.00 34.72 244 LEU A C 1
ATOM 1916 O O . LEU A 1 244 ? -56.283 -15.966 27.010 1.00 34.72 244 LEU A O 1
ATOM 1920 N N . ALA A 1 245 ? -57.576 -17.762 26.646 1.00 35.34 245 ALA A N 1
ATOM 1921 C CA . ALA A 1 245 ? -57.098 -18.055 25.311 1.00 35.34 245 ALA A CA 1
ATOM 1922 C C . ALA A 1 245 ? -57.696 -17.049 24.319 1.00 35.34 245 ALA A C 1
ATOM 1924 O O . ALA A 1 245 ? -58.915 -16.971 24.202 1.00 35.34 245 ALA A O 1
ATOM 1925 N N . ALA A 1 246 ? -56.850 -16.342 23.566 1.00 33.19 246 ALA A N 1
ATOM 1926 C CA . ALA A 1 246 ? -57.141 -15.909 22.198 1.00 33.19 246 ALA A CA 1
ATOM 1927 C C . ALA A 1 246 ? -55.929 -15.194 21.586 1.00 33.19 246 ALA A C 1
ATOM 1929 O O . ALA A 1 246 ? -55.737 -14.014 21.844 1.00 33.19 246 ALA A O 1
ATOM 1930 N N . VAL A 1 247 ? -55.189 -15.849 20.682 1.00 37.75 247 VAL A N 1
ATOM 1931 C CA . VAL A 1 247 ? -54.751 -15.158 19.456 1.00 37.75 247 VAL A CA 1
ATOM 1932 C C . VAL A 1 247 ? -54.877 -16.107 18.268 1.00 37.75 247 VAL A C 1
ATOM 1934 O O . VAL A 1 247 ? -54.217 -17.138 18.156 1.00 37.75 247 VAL A O 1
ATOM 1937 N N . ASN A 1 248 ? -55.797 -15.705 17.402 1.00 39.53 248 ASN A N 1
ATOM 1938 C CA . ASN A 1 248 ? -56.238 -16.312 16.165 1.00 39.53 248 ASN A CA 1
ATOM 1939 C C . ASN A 1 248 ? -55.094 -16.357 15.131 1.00 39.53 248 ASN A C 1
ATOM 1941 O O . ASN A 1 248 ? -54.607 -15.317 14.690 1.00 39.53 248 ASN A O 1
ATOM 1945 N N . LYS A 1 249 ? -54.672 -17.564 14.735 1.00 44.03 249 LYS A N 1
ATOM 1946 C CA . LYS A 1 249 ? -53.862 -17.807 13.536 1.00 44.03 249 LYS A CA 1
ATOM 1947 C C . LYS A 1 249 ? -54.801 -18.243 12.421 1.00 44.03 249 LYS A C 1
ATOM 1949 O O . LYS A 1 249 ? -55.057 -19.436 12.303 1.00 44.03 249 LYS A O 1
ATOM 1954 N N . GLN A 1 250 ? -55.270 -17.314 11.595 1.00 36.19 250 GLN A N 1
ATOM 1955 C CA . GLN A 1 250 ? -55.641 -17.617 10.212 1.00 36.19 250 GLN A CA 1
ATOM 1956 C C . GLN A 1 250 ? -55.810 -16.340 9.393 1.00 36.19 250 GLN A C 1
ATOM 1958 O O . GLN A 1 250 ? -56.425 -15.369 9.827 1.00 36.19 250 GLN A O 1
ATOM 1963 N N . GLY A 1 251 ? -55.196 -16.358 8.212 1.00 36.22 251 GLY A N 1
ATOM 1964 C CA . GLY A 1 251 ? -55.251 -15.275 7.251 1.00 36.22 251 GLY A CA 1
ATOM 1965 C C . GLY A 1 251 ? -56.624 -15.138 6.603 1.00 36.22 251 GLY A C 1
ATOM 1966 O O . GLY A 1 251 ? -57.374 -16.099 6.455 1.00 36.22 251 GLY A O 1
ATOM 1967 N N . GLY A 1 252 ? -56.897 -13.923 6.151 1.00 34.25 252 GLY A N 1
ATOM 1968 C CA . GLY A 1 252 ? -57.983 -13.612 5.240 1.00 34.25 252 GLY A CA 1
ATOM 1969 C C . GLY A 1 252 ? -57.491 -12.558 4.264 1.00 34.25 252 GLY A C 1
ATOM 1970 O O . GLY A 1 252 ? -57.323 -11.401 4.632 1.00 34.25 252 GLY A O 1
ATOM 1971 N N . GLY A 1 253 ? -57.226 -12.964 3.025 1.00 35.44 253 GLY A N 1
ATOM 1972 C CA . GLY A 1 253 ? -57.156 -12.030 1.910 1.00 35.44 253 GLY A CA 1
ATOM 1973 C C . GLY A 1 253 ? -58.559 -11.761 1.373 1.00 35.44 253 GLY A C 1
ATOM 1974 O O . GLY A 1 253 ? -59.325 -12.710 1.229 1.00 35.44 253 GLY A O 1
ATOM 1975 N N . ARG A 1 254 ? -58.868 -10.499 1.046 1.00 32.94 254 ARG A N 1
ATOM 1976 C CA . ARG A 1 254 ? -59.376 -10.035 -0.267 1.00 32.94 254 ARG A CA 1
ATOM 1977 C C . ARG A 1 254 ? -60.045 -8.652 -0.191 1.00 32.94 254 ARG A C 1
ATOM 1979 O O . ARG A 1 254 ? -60.976 -8.466 0.575 1.00 32.94 254 ARG A O 1
ATOM 1986 N N . TYR A 1 255 ? -59.612 -7.814 -1.136 1.00 37.12 255 TYR A N 1
ATOM 1987 C CA . TYR A 1 255 ? -60.279 -6.707 -1.841 1.00 37.12 255 TYR A CA 1
ATOM 1988 C C . TYR A 1 255 ? -60.789 -5.464 -1.098 1.00 37.12 255 TYR A C 1
ATOM 1990 O O . TYR A 1 255 ? -61.555 -5.530 -0.143 1.00 37.12 255 TYR A O 1
ATOM 1998 N N . GLY A 1 256 ? -60.424 -4.336 -1.712 1.00 35.81 256 GLY A N 1
ATOM 1999 C CA . GLY A 1 256 ? -60.877 -2.967 -1.518 1.00 35.81 256 GLY A CA 1
ATOM 2000 C C . GLY A 1 256 ? -59.947 -2.062 -2.303 1.00 35.81 256 GLY A C 1
ATOM 2001 O O . GLY A 1 256 ? -58.907 -1.702 -1.719 1.00 35.81 256 GLY A O 1
#

InterPro domains:
  IPR047805 Cyclic GMP-AMP synthase [NF041078] (1-203)
  IPR048446 Cyclic GMP-AMP synthase, C-terminal domain [PF21713] (77-208)